Protein AF-A0A3M7M391-F1 (afdb_monomer_lite)

Foldseek 3Di:
DPVVVVVCVVVVVVVVVVVVVCVVPVPDPDPDPDVCLQDPPDPVCVVVSVVVPPPPPDPPDPDPPPPPPVVCPVVCVPDPVSCVVPVDDPDDPPPPPPPCVPPDPVRVVVVVVVVVVVVVVVVVVVVVVVVVVVVVVVVVVVVVVVVVVVVVVVVVVVVVVVVVVVVVVVVVVVVVVVCVVCVVVVVVVVVVVVVVVCVVVVD

InterPro domains:
  IPR000727 Target SNARE coiled-coil homology domain [PS50192] (113-175)
  IPR000727 Target SNARE coiled-coil homology domain [SM00397] (108-175)
  IPR045242 Syntaxin [PTHR19957] (45-194)

Radius of gyration: 38.32 Å; chains: 1; bounding box: 77×54×119 Å

Sequence (203 aa):
MSTSITSQLPRLRAQLNDLTSQFHTSSSLNASTSPTLTNPNDPSLTPDFAAAQQKKKAILSKSVRFSDNPDSTSAAAEDPNRAALFPYRDDPADGEAPDQSHLDNEQIHQFHSQVIRDQDDQLDRLGESIGRQRELSMQIGDELDGQVLLLDDVEEGVDRHQAQFVRARGRLDRFSRKARENWSLTVIVVLIIILVLLIIITK

Secondary structure (DSSP, 8-state):
-HHHHHHHHHHHHHHHHHHHHHHH-TT-------GGGTS-SSGGGHHHHHHHH----------------GGGTTTTTS-HHHHTT----SS--TT-S---TTS-HHHHHHHHHHHHHHHHHHHHHHHHHHHHHHHHHHHHHHHHHHHHHHHHHHHHHHHHHHHHHHHHHHHHHHHHHHHHHHHHHHHHHHHHHHHHHHHHHH-

pLDDT: mea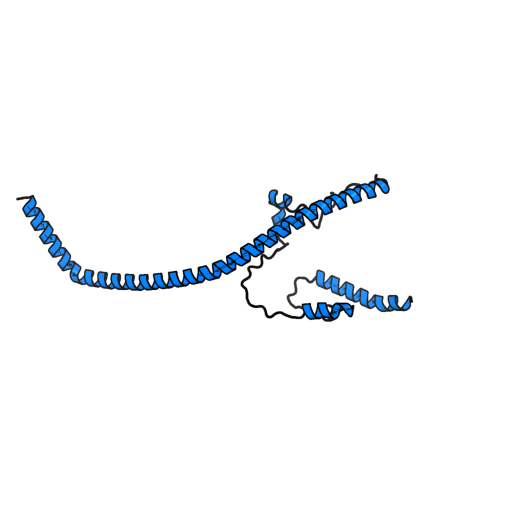n 75.67, std 14.99, range [42.19, 96.62]

Structure (mmCIF, N/CA/C/O backbone):
data_AF-A0A3M7M391-F1
#
_entry.id   AF-A0A3M7M391-F1
#
loop_
_atom_site.group_PDB
_atom_site.id
_atom_site.type_symbol
_atom_site.label_atom_id
_atom_site.label_alt_id
_atom_site.label_comp_id
_atom_site.label_asym_id
_atom_site.label_entity_id
_atom_site.label_seq_id
_atom_site.pdbx_PDB_ins_code
_atom_site.Cartn_x
_atom_site.Cartn_y
_atom_site.Cartn_z
_atom_site.occupancy
_atom_site.B_iso_or_equiv
_atom_site.auth_seq_id
_atom_site.auth_comp_id
_atom_site.auth_asym_id
_atom_site.auth_atom_id
_atom_site.pdbx_PDB_model_num
ATOM 1 N N . MET A 1 1 ? -19.936 -24.181 64.417 1.00 50.00 1 MET A N 1
ATOM 2 C CA . MET A 1 1 ? -19.762 -23.576 63.075 1.00 50.00 1 MET A CA 1
ATOM 3 C C . MET A 1 1 ? -18.896 -22.310 63.073 1.00 50.00 1 MET A C 1
ATOM 5 O O . MET A 1 1 ? -18.271 -22.044 62.059 1.00 50.00 1 MET A O 1
ATOM 9 N N . SER A 1 2 ? -18.771 -21.568 64.178 1.00 51.75 2 SER A N 1
ATOM 10 C CA . SER A 1 2 ? -18.047 -20.281 64.221 1.00 51.75 2 SER A CA 1
ATOM 11 C C . SER A 1 2 ? -16.509 -20.373 64.244 1.00 51.75 2 SER A C 1
ATOM 13 O O . SER A 1 2 ? -15.831 -19.405 63.927 1.00 51.75 2 SER A O 1
ATOM 15 N N . THR A 1 3 ? -15.935 -21.531 64.584 1.00 57.25 3 THR A N 1
ATOM 16 C CA . THR A 1 3 ? -14.474 -21.722 64.686 1.00 57.25 3 THR A CA 1
ATOM 17 C C . THR A 1 3 ? -13.766 -21.758 63.329 1.00 57.25 3 THR A C 1
ATOM 19 O O . THR A 1 3 ? -12.608 -21.359 63.236 1.00 57.25 3 THR A O 1
ATOM 22 N N . SER A 1 4 ? -14.463 -22.172 62.263 1.00 66.88 4 SER A N 1
ATOM 23 C CA . SER A 1 4 ? -13.887 -22.253 60.913 1.00 66.88 4 SER A CA 1
ATOM 24 C C . SER A 1 4 ? -13.587 -20.869 60.334 1.00 66.88 4 SER A C 1
ATOM 26 O O . SER A 1 4 ? -12.514 -20.657 59.779 1.00 66.88 4 SER A O 1
ATOM 28 N N . ILE A 1 5 ? -14.487 -19.899 60.520 1.00 66.44 5 ILE A N 1
ATOM 29 C CA . ILE A 1 5 ? -14.343 -18.542 59.967 1.00 66.44 5 ILE A CA 1
ATOM 30 C C . ILE A 1 5 ? -13.203 -17.795 60.673 1.00 66.44 5 ILE A C 1
ATOM 32 O O . ILE A 1 5 ? -12.340 -17.213 60.017 1.00 66.44 5 ILE A O 1
ATOM 36 N N . THR A 1 6 ? -13.127 -17.896 62.004 1.00 77.06 6 THR A N 1
ATOM 37 C CA . THR A 1 6 ? -12.033 -17.300 62.787 1.00 77.06 6 THR A CA 1
ATOM 38 C C . THR A 1 6 ? -10.671 -17.881 62.403 1.00 77.06 6 THR A C 1
ATOM 40 O O . THR A 1 6 ? -9.692 -17.142 62.339 1.00 77.06 6 THR A O 1
ATOM 43 N N . SER A 1 7 ? -10.599 -19.180 62.085 1.00 77.69 7 SER A N 1
ATOM 44 C CA . SER A 1 7 ? -9.353 -19.820 61.633 1.00 77.69 7 SER A CA 1
ATOM 45 C C . SER A 1 7 ? -8.910 -19.392 60.227 1.00 77.69 7 SER A C 1
ATOM 47 O O . SER A 1 7 ? -7.722 -19.432 59.916 1.00 77.69 7 SER A O 1
ATOM 49 N N . GLN A 1 8 ? -9.847 -18.948 59.383 1.00 74.25 8 GLN A N 1
ATOM 50 C CA . GLN A 1 8 ? -9.582 -18.543 57.999 1.00 74.25 8 GLN A CA 1
ATOM 51 C C . GLN A 1 8 ? -9.254 -17.049 57.864 1.00 74.25 8 GLN A C 1
ATOM 53 O O . GLN A 1 8 ? -8.562 -16.657 56.925 1.00 74.25 8 GLN A O 1
ATOM 58 N N . LEU A 1 9 ? -9.673 -16.220 58.823 1.00 80.56 9 LEU A N 1
ATOM 59 C CA . LEU A 1 9 ? -9.445 -14.770 58.838 1.00 80.56 9 LEU A CA 1
ATOM 60 C C . LEU A 1 9 ? -7.983 -14.338 58.573 1.00 80.56 9 LEU A C 1
ATOM 62 O O . LEU A 1 9 ? -7.771 -13.425 57.771 1.00 80.56 9 LEU A O 1
ATOM 66 N N . PRO A 1 10 ? -6.958 -14.971 59.187 1.00 82.31 10 PRO A N 1
ATOM 67 C CA . PRO A 1 10 ? -5.561 -14.596 58.960 1.00 82.31 10 PRO A CA 1
ATOM 68 C C . PRO A 1 10 ? -5.118 -14.850 57.516 1.00 82.31 10 PRO A C 1
ATOM 70 O O . PRO A 1 10 ? -4.379 -14.051 56.943 1.00 82.31 10 PRO A O 1
ATOM 73 N N . ARG A 1 11 ? -5.610 -15.940 56.912 1.00 79.31 11 ARG A N 1
ATOM 74 C CA . ARG A 1 11 ? -5.325 -16.309 55.521 1.00 79.31 11 ARG A CA 1
ATOM 75 C C . ARG A 1 11 ? -5.954 -15.308 54.554 1.00 79.31 11 ARG A C 1
ATOM 77 O O . ARG A 1 11 ? -5.258 -14.830 53.668 1.00 79.31 11 ARG A O 1
ATOM 84 N N . LEU A 1 12 ? -7.223 -14.946 54.756 1.00 79.56 12 LEU A N 1
ATOM 85 C CA . LEU A 1 12 ? -7.912 -13.941 53.934 1.00 79.56 12 LEU A CA 1
ATOM 86 C C . LEU A 1 12 ? -7.223 -12.573 54.004 1.00 79.56 12 LEU A C 1
ATOM 88 O O . LEU A 1 12 ? -7.023 -11.930 52.979 1.00 79.56 12 LEU A O 1
ATOM 92 N N . ARG A 1 13 ? -6.794 -12.149 55.198 1.00 84.75 13 ARG A N 1
ATOM 93 C CA . ARG A 1 13 ? -6.070 -10.882 55.368 1.00 84.75 13 ARG A CA 1
ATOM 94 C C . ARG A 1 13 ? -4.719 -10.884 54.650 1.00 84.75 13 ARG A C 1
ATOM 96 O O . ARG A 1 13 ? -4.357 -9.883 54.042 1.00 84.75 13 ARG A O 1
ATOM 103 N N . ALA A 1 14 ? -3.991 -12.000 54.703 1.00 80.62 14 ALA A N 1
ATOM 104 C CA . ALA A 1 14 ? -2.740 -12.153 53.964 1.00 80.62 14 ALA A CA 1
ATOM 105 C C . ALA A 1 14 ? -2.973 -12.121 52.444 1.00 80.62 14 ALA A C 1
ATOM 107 O O . ALA A 1 14 ? -2.234 -11.444 51.739 1.00 80.62 14 ALA A O 1
ATOM 108 N N . GLN A 1 15 ? -4.028 -12.786 51.960 1.00 78.00 15 GLN A N 1
ATOM 109 C CA . GLN A 1 15 ? -4.405 -12.780 50.543 1.00 78.00 15 GLN A CA 1
ATOM 110 C C . GLN A 1 15 ? -4.799 -11.385 50.051 1.00 78.00 15 GLN A C 1
ATOM 112 O O . GLN A 1 15 ? -4.370 -10.989 48.974 1.00 78.00 15 GLN A O 1
ATOM 117 N N . LEU A 1 16 ? -5.557 -10.617 50.840 1.00 80.25 16 LEU A N 1
ATOM 118 C CA . LEU A 1 16 ? -5.918 -9.242 50.488 1.00 80.25 16 LEU A CA 1
ATOM 119 C C . LEU A 1 16 ? -4.696 -8.325 50.432 1.00 80.25 16 LEU A C 1
ATOM 121 O O . LEU A 1 16 ? -4.526 -7.612 49.453 1.00 80.25 16 LEU A O 1
ATOM 125 N N . ASN A 1 17 ? -3.814 -8.386 51.433 1.00 82.94 17 ASN A N 1
ATOM 126 C CA . ASN A 1 17 ? -2.594 -7.576 51.441 1.00 82.94 17 ASN A CA 1
ATOM 127 C C . ASN A 1 17 ? -1.678 -7.885 50.245 1.00 82.94 17 ASN A C 1
ATOM 129 O O . ASN A 1 17 ? -1.055 -6.976 49.701 1.00 82.94 17 ASN A O 1
ATOM 133 N N . ASP A 1 18 ? -1.599 -9.155 49.844 1.00 74.06 18 ASP A N 1
ATOM 134 C CA . ASP A 1 18 ? -0.836 -9.592 48.672 1.00 74.06 18 ASP A CA 1
ATOM 135 C C . ASP A 1 18 ? -1.473 -9.109 47.357 1.00 74.06 18 ASP A C 1
ATOM 137 O O . ASP A 1 18 ? -0.777 -8.648 46.458 1.00 74.06 18 ASP A O 1
ATOM 141 N N . LEU A 1 19 ? -2.805 -9.130 47.251 1.00 70.44 19 LEU A N 1
ATOM 142 C CA . LEU A 1 19 ? -3.514 -8.616 46.074 1.00 70.44 19 LEU A CA 1
ATOM 143 C C . LEU A 1 19 ? -3.375 -7.092 45.947 1.00 70.44 19 LEU A C 1
ATOM 145 O O . LEU A 1 19 ? -3.128 -6.566 44.863 1.00 70.44 19 LEU A O 1
ATOM 149 N N . THR A 1 20 ? -3.477 -6.383 47.072 1.00 77.62 20 THR A N 1
ATOM 150 C CA . THR A 1 20 ? -3.269 -4.935 47.148 1.00 77.62 20 THR A CA 1
ATOM 151 C C . THR A 1 20 ? -1.833 -4.564 46.770 1.00 77.62 20 THR A C 1
ATOM 153 O O . THR A 1 20 ? -1.627 -3.626 46.005 1.00 77.62 20 THR A O 1
ATOM 156 N N . SER A 1 21 ? -0.823 -5.311 47.228 1.00 67.50 21 SER A N 1
ATOM 157 C CA . SER A 1 21 ? 0.573 -5.027 46.869 1.00 67.50 21 SER A CA 1
ATOM 158 C C . SER A 1 21 ? 0.861 -5.283 45.386 1.00 67.50 21 SER A C 1
ATOM 160 O O . SER A 1 21 ? 1.608 -4.514 44.782 1.00 67.50 21 SER A O 1
ATOM 162 N N . GLN A 1 22 ? 0.232 -6.294 44.778 1.00 63.88 22 GLN A N 1
ATOM 163 C CA . GLN A 1 22 ? 0.321 -6.563 43.340 1.00 63.88 22 GLN A CA 1
ATOM 164 C C . GLN A 1 22 ? -0.293 -5.437 42.503 1.00 63.88 22 GLN A C 1
ATOM 166 O O . GLN A 1 22 ? 0.293 -5.043 41.497 1.00 63.88 22 GLN A O 1
ATOM 171 N N . PHE A 1 23 ? -1.417 -4.866 42.942 1.00 65.88 23 PHE A N 1
ATOM 172 C CA . PHE A 1 23 ? -2.051 -3.739 42.254 1.00 65.88 23 PHE A CA 1
ATOM 173 C C . PHE A 1 23 ? -1.202 -2.459 42.322 1.00 65.88 23 PHE A C 1
ATOM 175 O O . PHE A 1 23 ? -1.136 -1.700 41.359 1.00 65.88 23 PHE A O 1
ATOM 182 N N . HIS A 1 24 ? -0.492 -2.244 43.434 1.00 65.50 24 HIS A N 1
ATOM 183 C CA . HIS A 1 24 ? 0.371 -1.071 43.617 1.00 65.50 24 HIS A CA 1
ATOM 184 C C . HIS A 1 24 ? 1.832 -1.269 43.160 1.00 65.50 24 HIS A C 1
ATOM 186 O O . HIS A 1 24 ? 2.586 -0.300 43.116 1.00 65.50 24 HIS A O 1
ATOM 192 N N . THR A 1 25 ? 2.246 -2.491 42.793 1.00 60.28 25 THR A N 1
ATOM 193 C CA . THR A 1 25 ? 3.611 -2.826 42.320 1.00 60.28 25 THR A CA 1
ATOM 194 C C . THR A 1 25 ? 3.607 -3.209 40.835 1.00 60.28 25 THR A C 1
ATOM 196 O O . THR A 1 25 ? 4.241 -4.173 40.414 1.00 60.28 25 THR A O 1
ATOM 199 N N . SER A 1 26 ? 2.893 -2.458 40.000 1.00 51.25 26 SER A N 1
ATOM 200 C CA . SER A 1 26 ? 2.741 -2.739 38.564 1.00 51.25 26 SER A CA 1
ATOM 201 C C . SER A 1 26 ? 3.982 -2.447 37.697 1.00 51.25 26 SER A C 1
ATOM 203 O O . SER A 1 26 ? 3.923 -2.632 36.485 1.00 51.25 26 SER A O 1
ATOM 205 N N . SER A 1 27 ? 5.133 -2.082 38.281 1.00 49.16 27 SER A N 1
ATOM 206 C CA . SER A 1 27 ? 6.342 -1.708 37.514 1.00 49.16 27 SER A CA 1
ATOM 207 C C . SER A 1 27 ? 7.588 -2.569 37.760 1.00 49.16 27 SER A C 1
ATOM 209 O O . SER A 1 27 ? 8.683 -2.182 37.355 1.00 49.16 27 SER A O 1
ATOM 211 N N . SER A 1 28 ? 7.475 -3.744 38.389 1.00 42.44 28 SER A N 1
ATOM 212 C CA . SER A 1 28 ? 8.622 -4.656 38.527 1.00 42.44 28 SER A CA 1
ATOM 213 C C . SER A 1 28 ? 8.507 -5.846 37.575 1.00 42.44 28 SER A C 1
ATOM 215 O O . SER A 1 28 ? 7.720 -6.764 37.784 1.00 42.44 28 SER A O 1
ATOM 217 N N . LEU A 1 29 ? 9.350 -5.837 36.541 1.00 44.78 29 LEU A N 1
ATOM 218 C CA . LEU A 1 29 ? 9.563 -6.866 35.511 1.00 44.78 29 LEU A CA 1
ATOM 219 C C . LEU A 1 29 ? 10.074 -8.226 36.038 1.00 44.78 29 LEU A C 1
ATOM 221 O O . LEU A 1 29 ? 10.702 -8.980 35.297 1.00 44.78 29 LEU A O 1
ATOM 225 N N . ASN A 1 30 ? 9.810 -8.579 37.294 1.00 47.56 30 ASN A N 1
ATOM 226 C CA . ASN A 1 30 ? 10.167 -9.880 37.839 1.00 47.56 30 ASN A CA 1
ATOM 227 C C . ASN A 1 30 ? 8.914 -10.545 38.404 1.00 47.56 30 ASN A C 1
ATOM 229 O O . ASN A 1 30 ? 8.461 -10.230 39.503 1.00 47.56 30 ASN A O 1
ATOM 233 N N . ALA A 1 31 ? 8.339 -11.447 37.607 1.00 51.56 31 ALA A N 1
ATOM 234 C CA . ALA A 1 31 ? 7.198 -12.268 37.978 1.00 51.56 31 ALA A CA 1
ATOM 235 C C . ALA A 1 31 ? 7.576 -13.175 39.160 1.00 51.56 31 ALA A C 1
ATOM 237 O O . ALA A 1 31 ? 8.048 -14.299 38.978 1.00 51.56 31 ALA A O 1
ATOM 238 N N . SER A 1 32 ? 7.380 -12.673 40.378 1.00 47.56 32 SER A N 1
ATOM 239 C CA . SER A 1 32 ? 7.379 -13.495 41.580 1.00 47.56 32 SER A CA 1
ATOM 240 C C . SER A 1 32 ? 6.247 -14.510 41.456 1.00 47.56 32 SER A C 1
ATOM 242 O O . SER A 1 32 ? 5.071 -14.169 41.343 1.00 47.56 32 SER A O 1
ATOM 244 N N . THR A 1 33 ? 6.633 -15.780 41.414 1.00 55.88 33 THR A N 1
ATOM 245 C CA . THR A 1 33 ? 5.777 -16.959 41.293 1.00 55.88 33 THR A CA 1
ATOM 246 C C . THR A 1 33 ? 5.020 -17.196 42.598 1.00 55.88 33 THR A C 1
ATOM 248 O O . THR A 1 33 ? 5.335 -18.091 43.379 1.00 55.88 33 THR A O 1
ATOM 251 N N . SER A 1 34 ? 4.016 -16.364 42.864 1.00 56.94 34 SER A N 1
ATOM 252 C CA . SER A 1 34 ? 3.172 -16.514 44.047 1.00 56.94 34 SER A CA 1
ATOM 253 C C . SER A 1 34 ? 2.291 -17.773 43.946 1.00 56.94 34 SER A C 1
ATOM 255 O O . SER A 1 34 ? 1.786 -18.100 42.866 1.00 56.94 34 SER A O 1
ATOM 257 N N . PRO A 1 35 ? 2.051 -18.488 45.063 1.00 60.69 35 PRO A N 1
ATOM 258 C CA . PRO A 1 35 ? 1.287 -19.742 45.085 1.00 60.69 35 PRO A CA 1
ATOM 259 C C . PRO A 1 35 ? -0.177 -19.570 44.646 1.00 60.69 35 PRO A C 1
ATOM 261 O O . PRO A 1 35 ? -0.791 -20.513 44.160 1.00 60.69 35 PRO A O 1
ATOM 264 N N . THR A 1 36 ? -0.727 -18.357 44.754 1.00 59.97 36 THR A N 1
ATOM 265 C CA . THR A 1 36 ? -2.096 -18.014 44.332 1.00 59.97 36 THR A CA 1
ATOM 266 C C . THR A 1 36 ? -2.286 -18.072 42.811 1.00 59.97 36 THR A C 1
ATOM 268 O O . THR A 1 36 ? -3.378 -18.375 42.344 1.00 59.97 36 THR A O 1
ATOM 271 N N . LEU A 1 37 ? -1.227 -17.832 42.027 1.00 61.25 37 LEU A N 1
ATOM 272 C CA . LEU A 1 37 ? -1.257 -17.958 40.562 1.00 61.25 37 LEU A CA 1
ATOM 273 C C . LEU A 1 37 ? -0.969 -19.387 40.078 1.00 61.25 37 LEU A C 1
ATOM 275 O O . LEU A 1 37 ? -1.105 -19.674 38.890 1.00 61.25 37 LEU A O 1
ATOM 279 N N . THR A 1 38 ? -0.539 -20.285 40.971 1.00 63.94 38 THR A N 1
ATOM 280 C CA . THR A 1 38 ? -0.152 -21.657 40.609 1.00 63.94 38 THR A CA 1
ATOM 281 C C . THR A 1 38 ? -1.087 -22.723 41.161 1.00 63.94 38 THR A C 1
ATOM 283 O O . THR A 1 38 ? -1.148 -23.802 40.577 1.00 63.94 38 THR A O 1
ATOM 286 N N . ASN A 1 39 ? -1.842 -22.428 42.224 1.00 75.69 39 ASN A N 1
ATOM 287 C CA . ASN A 1 39 ? -2.765 -23.373 42.836 1.00 75.69 39 ASN A CA 1
ATOM 288 C C . ASN A 1 39 ? -4.120 -22.716 43.158 1.00 75.69 39 ASN A C 1
ATOM 290 O O . ASN A 1 39 ? -4.153 -21.731 43.902 1.00 75.69 39 ASN A O 1
ATOM 294 N N . PRO A 1 40 ? -5.248 -23.272 42.679 1.00 75.75 40 PRO A N 1
ATOM 295 C CA . PRO A 1 40 ? -6.558 -22.707 42.958 1.00 75.75 40 PRO A CA 1
ATOM 296 C C . PRO A 1 40 ? -6.947 -22.892 44.431 1.00 75.75 40 PRO A C 1
ATOM 298 O O . PRO A 1 40 ? -6.579 -23.870 45.086 1.00 75.75 40 PRO A O 1
ATOM 301 N N . ASN A 1 41 ? -7.714 -21.936 44.952 1.00 74.31 41 ASN A N 1
ATOM 302 C CA . ASN A 1 41 ? -8.327 -22.020 46.282 1.00 74.31 41 ASN A CA 1
ATOM 303 C C . ASN A 1 41 ? -9.557 -22.955 46.287 1.00 74.31 41 ASN A C 1
ATOM 305 O O . ASN A 1 41 ? -9.953 -23.429 47.350 1.00 74.31 41 ASN A O 1
ATOM 309 N N . ASP A 1 42 ? -10.136 -23.218 45.111 1.00 81.31 42 ASP A N 1
ATOM 310 C CA . ASP A 1 42 ? -11.264 -24.124 44.895 1.00 81.31 42 ASP A CA 1
ATOM 311 C C . ASP A 1 42 ? -10.827 -25.285 43.980 1.00 81.31 42 ASP A C 1
ATOM 313 O O . ASP A 1 42 ? -10.346 -25.038 42.868 1.00 81.31 42 ASP A O 1
ATOM 317 N N . PRO A 1 43 ? -10.971 -26.553 44.406 1.00 79.38 43 PRO A N 1
ATOM 318 C CA . PRO A 1 43 ? -10.573 -27.700 43.595 1.00 79.38 43 PRO A CA 1
ATOM 319 C C . PRO A 1 43 ? -11.337 -27.816 42.267 1.00 79.38 43 PRO A C 1
ATOM 321 O O . PRO A 1 43 ? -10.809 -28.419 41.334 1.00 79.38 43 PRO A O 1
ATOM 324 N N . SER A 1 44 ? -12.531 -27.228 42.137 1.00 83.31 44 SER A N 1
ATOM 325 C CA . SER A 1 44 ? -13.313 -27.244 40.890 1.00 83.31 44 SER A CA 1
ATOM 326 C C . SER A 1 44 ? -12.685 -26.426 39.756 1.00 83.31 44 SER A C 1
ATOM 328 O O . SER A 1 44 ? -12.947 -26.705 38.590 1.00 83.31 44 SER A O 1
ATOM 330 N N . LEU A 1 45 ? -11.801 -25.477 40.082 1.00 78.44 45 LEU A N 1
ATOM 331 C CA . LEU A 1 45 ? -11.123 -24.599 39.121 1.00 78.44 45 LEU A CA 1
ATOM 332 C C . LEU A 1 45 ? -9.775 -25.158 38.635 1.00 78.44 45 LEU A C 1
ATOM 334 O O . LEU A 1 45 ? -9.102 -24.554 37.804 1.00 78.44 45 LEU A O 1
ATOM 338 N N . THR A 1 46 ? -9.362 -26.329 39.125 1.00 83.31 46 THR A N 1
ATOM 339 C CA . THR A 1 46 ? -8.135 -27.009 38.678 1.00 83.31 46 THR A CA 1
ATOM 340 C C . THR A 1 46 ? -7.996 -27.195 37.156 1.00 83.31 46 THR A C 1
ATOM 342 O O . THR A 1 46 ? -6.887 -26.954 36.668 1.00 83.31 46 THR A O 1
ATOM 345 N N . PRO A 1 47 ? -9.034 -27.570 36.371 1.00 81.88 47 PRO A N 1
ATOM 346 C CA . PRO A 1 47 ? -8.888 -27.699 34.919 1.00 81.88 47 PRO A CA 1
ATOM 347 C C . PRO A 1 47 ? -8.606 -26.357 34.225 1.00 81.88 47 PRO A C 1
ATOM 349 O O . PRO A 1 47 ? -7.779 -26.312 33.314 1.00 81.88 47 PRO A O 1
ATOM 352 N N . ASP A 1 48 ? -9.212 -25.263 34.692 1.00 80.25 48 ASP A N 1
ATOM 353 C CA . ASP A 1 48 ? -9.032 -23.926 34.114 1.00 80.25 48 ASP A CA 1
ATOM 354 C C . ASP A 1 48 ? -7.624 -23.382 34.382 1.00 80.25 48 ASP A C 1
ATOM 356 O O . ASP A 1 48 ? -6.968 -22.852 33.482 1.00 80.25 48 ASP A O 1
ATOM 360 N N . PHE A 1 49 ? -7.101 -23.589 35.596 1.00 81.06 49 PHE A N 1
ATOM 361 C CA . PHE A 1 49 ? -5.722 -23.223 35.936 1.00 81.06 49 PHE A CA 1
ATOM 362 C C . PHE A 1 49 ? -4.697 -24.044 35.140 1.00 81.06 49 PHE A C 1
ATOM 364 O O . PHE A 1 49 ? -3.689 -23.497 34.686 1.00 81.06 49 PHE A O 1
ATOM 371 N N . ALA A 1 50 ? -4.963 -25.334 34.906 1.00 80.12 50 ALA A N 1
ATOM 372 C CA . ALA A 1 50 ? -4.117 -26.169 34.058 1.00 80.12 50 ALA A CA 1
ATOM 373 C C . ALA A 1 50 ? -4.121 -25.687 32.596 1.00 80.12 50 ALA A C 1
ATOM 375 O O . ALA A 1 50 ? -3.067 -25.651 31.960 1.00 80.12 50 ALA A O 1
ATOM 376 N N . ALA A 1 51 ? -5.277 -25.264 32.074 1.00 77.19 51 ALA A N 1
ATOM 377 C CA . ALA A 1 51 ? -5.395 -24.698 30.731 1.00 77.19 51 ALA A CA 1
ATOM 378 C C . ALA A 1 51 ? -4.662 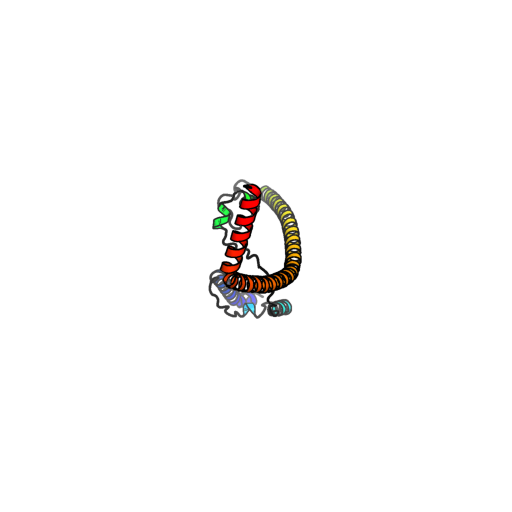-23.350 30.599 1.00 77.19 51 ALA A C 1
ATOM 380 O O . ALA A 1 51 ? -3.986 -23.114 29.598 1.00 77.19 51 ALA A O 1
ATOM 381 N N . ALA A 1 52 ? -4.727 -22.494 31.623 1.00 72.81 52 ALA A N 1
ATOM 382 C CA . ALA A 1 52 ? -4.037 -21.203 31.646 1.00 72.81 52 ALA A CA 1
ATOM 383 C C . ALA A 1 52 ? -2.503 -21.334 31.735 1.00 72.81 52 ALA A C 1
ATOM 385 O O . ALA A 1 52 ? -1.770 -20.518 31.176 1.00 72.81 52 ALA A O 1
ATOM 386 N N . GLN A 1 53 ? -1.996 -22.378 32.401 1.00 71.88 53 GLN A N 1
ATOM 387 C CA . GLN A 1 53 ? -0.558 -22.662 32.498 1.00 71.88 53 GLN A CA 1
ATOM 388 C C . GLN A 1 53 ? 0.036 -23.281 31.224 1.00 71.88 53 GLN A C 1
ATOM 390 O O . GLN A 1 53 ? 1.261 -23.276 31.051 1.00 71.88 53 GLN A O 1
ATOM 395 N N . GLN A 1 54 ? -0.794 -23.788 30.307 1.00 71.69 54 GLN A N 1
ATOM 396 C CA . GLN A 1 54 ? -0.329 -24.286 29.017 1.00 71.69 54 GLN A CA 1
ATOM 397 C C . GLN A 1 54 ? 0.125 -23.118 28.135 1.00 71.69 54 GLN A C 1
ATOM 399 O O . GLN A 1 54 ? -0.626 -22.569 27.330 1.00 71.69 54 GLN A O 1
ATOM 404 N N . LYS A 1 55 ? 1.412 -22.768 28.245 1.00 56.72 55 LYS A N 1
ATOM 405 C CA . LYS A 1 55 ? 2.117 -21.946 27.257 1.00 56.72 55 LYS A CA 1
ATOM 406 C C . LYS A 1 55 ? 2.055 -22.651 25.903 1.00 56.72 55 LYS A C 1
ATOM 408 O O . LYS A 1 55 ? 2.925 -23.457 25.568 1.00 56.72 55 LYS A O 1
ATOM 413 N N . LYS A 1 56 ? 1.037 -22.331 25.100 1.00 56.72 56 LYS A N 1
ATOM 414 C CA . LYS A 1 56 ? 1.057 -22.606 23.663 1.00 56.72 56 LYS A CA 1
ATOM 415 C C . LYS A 1 56 ? 2.327 -21.960 23.121 1.00 56.72 56 LYS A C 1
ATOM 417 O O . LYS A 1 56 ? 2.549 -20.764 23.306 1.00 56.72 56 LYS A O 1
ATOM 422 N N . LYS A 1 57 ? 3.199 -22.785 22.539 1.00 50.25 57 LYS A N 1
ATOM 423 C CA . LYS A 1 57 ? 4.452 -22.368 21.908 1.00 50.25 57 LYS A CA 1
ATOM 424 C C . LYS A 1 57 ? 4.098 -21.229 20.954 1.00 50.25 57 LYS A C 1
ATOM 426 O O . LYS A 1 57 ? 3.355 -21.456 20.004 1.00 50.25 57 LYS A O 1
ATOM 431 N N . ALA A 1 58 ? 4.539 -20.016 21.274 1.00 53.41 58 ALA A N 1
ATOM 432 C CA . ALA A 1 58 ? 4.260 -18.842 20.468 1.00 53.41 58 ALA A CA 1
ATOM 433 C C . ALA A 1 58 ? 4.873 -19.073 19.085 1.00 53.41 58 ALA A C 1
ATOM 435 O O . ALA A 1 58 ? 6.086 -18.974 18.904 1.00 53.41 58 ALA A O 1
ATOM 436 N N . ILE A 1 59 ? 4.035 -19.452 18.125 1.00 54.06 59 ILE A N 1
ATOM 437 C CA . ILE A 1 59 ? 4.351 -19.266 16.719 1.00 54.06 59 ILE A CA 1
ATOM 438 C C . ILE A 1 59 ? 4.442 -17.750 16.579 1.00 54.06 59 ILE A C 1
ATOM 440 O O . ILE A 1 59 ? 3.501 -17.042 16.932 1.00 54.06 59 ILE A O 1
ATOM 444 N N . LEU A 1 60 ? 5.618 -17.260 16.191 1.00 57.88 60 LEU A N 1
ATOM 445 C CA . LEU A 1 60 ? 5.900 -15.852 15.932 1.00 57.88 60 LEU A CA 1
ATOM 446 C C . LEU A 1 60 ? 5.075 -15.391 14.722 1.00 57.88 60 LEU A C 1
ATOM 448 O O . LEU A 1 60 ? 5.614 -15.152 13.649 1.00 57.88 60 LEU A O 1
ATOM 452 N N . SER A 1 61 ? 3.760 -15.275 14.872 1.00 58.38 61 SER A N 1
ATOM 453 C CA . SER A 1 61 ? 2.975 -14.423 13.998 1.00 58.38 61 SER A CA 1
ATOM 454 C C . SER A 1 61 ? 3.366 -12.997 14.355 1.00 58.38 61 SER A C 1
ATOM 456 O O . SER A 1 61 ? 3.211 -12.579 15.509 1.00 58.38 61 SER A O 1
ATOM 458 N N . LYS A 1 62 ? 3.883 -12.247 13.381 1.00 58.69 62 LYS A N 1
ATOM 459 C CA . LYS A 1 62 ? 3.935 -10.784 13.439 1.00 58.69 62 LYS A CA 1
ATOM 460 C C . LYS A 1 62 ? 2.493 -10.261 13.450 1.00 58.69 62 LYS A C 1
ATOM 462 O O . LYS A 1 62 ? 2.030 -9.680 12.482 1.00 58.69 62 LYS A O 1
ATOM 467 N N . SER A 1 63 ? 1.766 -10.489 14.541 1.00 58.00 63 SER A N 1
ATOM 468 C CA . SER A 1 63 ? 0.538 -9.760 14.802 1.00 58.00 63 SER A CA 1
ATOM 469 C C . SER A 1 63 ? 0.972 -8.408 15.336 1.00 58.00 63 SER A C 1
ATOM 471 O O . SER A 1 63 ? 1.573 -8.327 16.416 1.00 58.00 63 SER A O 1
ATOM 473 N N . VAL A 1 64 ? 0.676 -7.349 14.596 1.00 58.16 64 VAL A N 1
ATOM 474 C CA . VAL A 1 64 ? 0.656 -6.013 15.178 1.00 58.16 64 VAL A CA 1
ATOM 475 C C . VAL A 1 64 ? -0.497 -6.022 16.177 1.00 58.16 64 VAL A C 1
ATOM 477 O O . VAL A 1 64 ? -1.663 -5.910 15.814 1.00 58.16 64 VAL A O 1
ATOM 480 N N . ARG A 1 65 ? -0.171 -6.262 17.450 1.00 61.38 65 ARG A N 1
ATOM 481 C CA . ARG A 1 65 ? -1.111 -6.039 18.542 1.00 61.38 65 ARG A CA 1
ATOM 482 C C . ARG A 1 65 ? -1.305 -4.537 18.618 1.00 61.38 65 ARG A C 1
ATOM 484 O O . ARG A 1 65 ? -0.368 -3.826 18.974 1.00 61.38 65 ARG A O 1
ATOM 491 N N . PHE A 1 66 ? -2.504 -4.070 18.295 1.00 55.41 66 PHE A N 1
ATOM 492 C CA . PHE A 1 66 ? -2.945 -2.773 18.774 1.00 55.41 66 PHE A CA 1
ATOM 493 C C . PHE A 1 66 ? -2.949 -2.862 20.298 1.00 55.41 66 PHE A C 1
ATOM 495 O O . PHE A 1 66 ? -3.812 -3.492 20.904 1.00 55.41 66 PHE A O 1
ATOM 502 N N . SER A 1 67 ? -1.888 -2.347 20.913 1.00 51.72 67 SER A N 1
ATOM 503 C CA . SER A 1 67 ? -1.870 -2.070 22.335 1.00 51.72 67 SER A CA 1
ATOM 504 C C . SER A 1 67 ? -2.902 -0.978 22.563 1.00 51.72 67 SER A C 1
ATOM 506 O O . SER A 1 67 ? -2.646 0.184 22.244 1.00 51.72 67 SER A O 1
ATOM 508 N N . ASP A 1 68 ? -4.062 -1.364 23.083 1.00 50.91 68 ASP A N 1
ATOM 509 C CA . ASP A 1 68 ? -4.920 -0.453 23.824 1.00 50.91 68 ASP A CA 1
ATOM 510 C C . ASP A 1 68 ? -4.089 -0.008 25.030 1.00 50.91 68 ASP A C 1
ATOM 512 O O . ASP A 1 68 ? -3.954 -0.722 26.022 1.00 50.91 68 ASP A O 1
ATOM 516 N N . ASN A 1 69 ? -3.366 1.096 24.861 1.00 45.19 69 ASN A N 1
ATOM 517 C CA . ASN A 1 69 ? -2.624 1.725 25.934 1.00 45.19 69 ASN A CA 1
ATOM 518 C C . ASN A 1 69 ? -3.573 2.737 26.590 1.00 45.19 69 ASN A C 1
ATOM 520 O O . ASN A 1 69 ? -3.783 3.810 26.010 1.00 45.19 69 ASN A O 1
ATOM 524 N N . PRO A 1 70 ? -4.160 2.434 27.762 1.00 51.91 70 PRO A N 1
ATOM 525 C CA . PRO A 1 70 ? -5.045 3.366 28.450 1.00 51.91 70 PRO A CA 1
ATOM 526 C C . PRO A 1 70 ? -4.311 4.612 28.976 1.00 51.91 70 PRO A C 1
ATOM 528 O O . PRO A 1 70 ? -4.969 5.573 29.354 1.00 51.91 70 PRO A O 1
ATOM 531 N N . ASP A 1 71 ? -2.975 4.690 28.901 1.00 42.19 71 ASP A N 1
ATOM 532 C CA . ASP A 1 71 ? -2.206 5.888 29.296 1.00 42.19 71 ASP A CA 1
ATOM 533 C C . ASP A 1 71 ? -2.355 7.088 28.335 1.00 42.19 71 ASP A C 1
ATOM 535 O O . ASP A 1 71 ? -1.645 8.085 28.441 1.00 42.19 71 ASP A O 1
ATOM 539 N N . SER A 1 72 ? -3.314 7.038 27.404 1.00 47.59 72 SER A N 1
ATOM 540 C CA . SER A 1 72 ? -3.752 8.215 26.639 1.00 47.59 72 SER A CA 1
ATOM 541 C C . SER A 1 72 ? -4.841 9.024 27.359 1.00 47.59 72 SER A C 1
ATOM 543 O O . SER A 1 72 ? -5.467 9.878 26.734 1.00 47.59 72 SER A O 1
ATOM 545 N N . THR A 1 73 ? -5.095 8.789 28.650 1.00 51.53 73 THR A N 1
ATOM 546 C CA . THR A 1 73 ? -6.056 9.564 29.463 1.00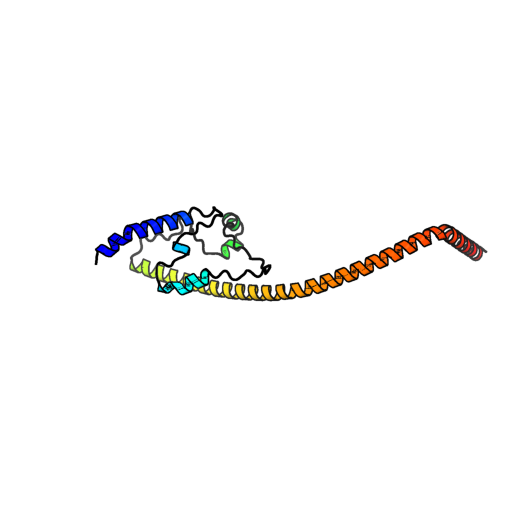 51.53 73 THR A CA 1
ATOM 547 C C . THR A 1 73 ? -5.720 11.055 29.539 1.00 51.53 73 THR A C 1
ATOM 549 O O . THR A 1 73 ? -6.631 11.868 29.669 1.00 51.53 73 THR A O 1
ATOM 552 N N . SER A 1 74 ? -4.454 11.443 29.358 1.00 47.94 74 SER A N 1
ATOM 553 C CA . SER A 1 74 ? -4.044 12.853 29.271 1.00 47.94 74 SER A CA 1
ATOM 554 C C . SER A 1 74 ? -4.155 13.452 27.862 1.00 47.94 74 SER A C 1
ATOM 556 O O . SER A 1 74 ? -4.306 14.662 27.737 1.00 47.94 74 SER A O 1
ATOM 558 N N . ALA A 1 75 ? -4.146 12.630 26.806 1.00 47.03 75 ALA A N 1
ATOM 559 C CA . ALA A 1 75 ? -4.295 13.077 25.414 1.00 47.03 75 ALA A CA 1
ATOM 560 C C . ALA A 1 75 ? -5.748 12.991 24.900 1.00 47.03 75 ALA A C 1
ATOM 562 O O . ALA A 1 75 ? -6.111 13.627 23.916 1.00 47.03 75 ALA A O 1
ATOM 563 N N . ALA A 1 76 ? -6.612 12.218 25.568 1.00 49.69 76 ALA A N 1
ATOM 564 C CA . ALA A 1 76 ? -8.036 12.102 25.247 1.00 49.69 76 ALA A CA 1
ATOM 565 C C . ALA A 1 76 ? -8.872 13.321 25.683 1.00 49.69 76 ALA A C 1
ATOM 567 O O . ALA A 1 76 ? -10.053 13.399 25.353 1.00 49.69 76 ALA A O 1
ATOM 568 N N . ALA A 1 77 ? -8.283 14.262 26.425 1.00 52.25 77 ALA A N 1
ATOM 569 C CA . ALA A 1 77 ? -8.944 15.498 26.834 1.00 52.25 77 ALA A CA 1
ATOM 570 C C . ALA A 1 77 ? -8.946 16.587 25.741 1.00 52.25 77 ALA A C 1
ATOM 572 O O . ALA A 1 77 ? -9.675 17.565 25.877 1.00 52.25 77 ALA A O 1
ATOM 573 N N . GLU A 1 78 ? -8.161 16.434 24.667 1.00 54.62 78 GLU A N 1
ATOM 574 C CA . GLU A 1 78 ? -7.949 17.508 23.682 1.00 54.62 78 GLU A CA 1
ATOM 575 C C . GLU A 1 78 ? -8.818 17.399 22.414 1.00 54.62 78 GLU A C 1
ATOM 577 O O . GLU A 1 78 ? -8.947 18.386 21.691 1.00 54.62 78 GLU A O 1
ATOM 582 N N . ASP A 1 79 ? -9.464 16.254 22.152 1.00 59.34 79 ASP A N 1
ATOM 583 C CA . ASP A 1 79 ? -10.346 16.081 20.986 1.00 59.34 79 ASP A CA 1
ATOM 584 C C . ASP A 1 79 ? -11.827 15.924 21.401 1.00 59.34 79 ASP A C 1
ATOM 586 O O . ASP A 1 79 ? -12.232 14.849 21.869 1.00 59.34 79 ASP A O 1
ATOM 590 N N . PRO A 1 80 ? -12.669 16.960 21.211 1.00 62.12 80 PRO A N 1
ATOM 591 C CA . PRO A 1 80 ? -14.080 16.925 21.596 1.00 62.12 80 PRO A CA 1
ATOM 592 C C . PRO A 1 80 ? -14.889 15.871 20.826 1.00 62.12 80 PRO A C 1
ATOM 594 O O . PRO A 1 80 ? -15.873 15.355 21.355 1.00 62.12 80 PRO A O 1
ATOM 597 N N . ASN A 1 81 ? -14.467 15.492 19.613 1.00 66.25 81 ASN A N 1
ATOM 598 C CA . ASN A 1 81 ? -15.157 14.459 18.837 1.00 66.25 81 ASN A CA 1
ATOM 599 C C . ASN A 1 81 ? -14.876 13.052 19.377 1.00 66.25 81 ASN A C 1
ATOM 601 O O . ASN A 1 81 ? -15.734 12.175 19.292 1.00 66.25 81 ASN A O 1
ATOM 605 N N . ARG A 1 82 ? -13.694 12.827 19.963 1.00 58.66 82 ARG A N 1
ATOM 606 C CA . ARG A 1 82 ? -13.332 11.535 20.560 1.00 58.66 82 ARG A CA 1
ATOM 607 C C . ARG A 1 82 ? -13.987 11.331 21.925 1.00 58.66 82 ARG A C 1
ATOM 609 O O . ARG A 1 82 ? -14.374 10.211 22.242 1.00 58.66 82 ARG A O 1
ATOM 616 N N . ALA A 1 83 ? -14.177 12.399 22.699 1.00 64.38 83 ALA A N 1
ATOM 617 C CA . ALA A 1 83 ? -14.903 12.345 23.970 1.00 64.38 83 ALA A CA 1
ATOM 618 C C . ALA A 1 83 ? -16.379 11.936 23.791 1.00 64.38 83 ALA A C 1
ATOM 620 O O . ALA A 1 83 ? -16.913 11.191 24.605 1.00 64.38 83 ALA A O 1
ATOM 621 N N . ALA A 1 84 ? -17.019 12.349 22.692 1.00 67.81 84 AL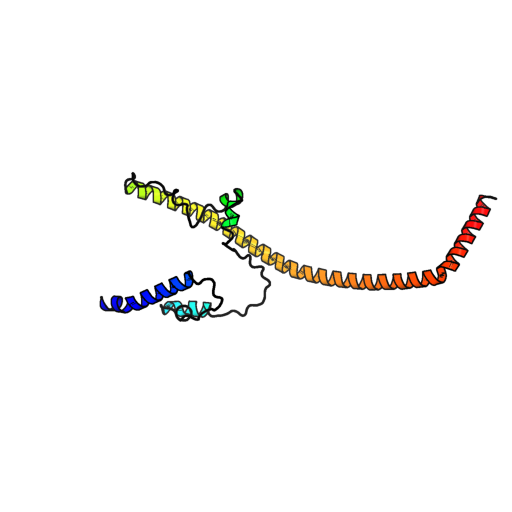A A N 1
ATOM 622 C CA . ALA A 1 84 ? -18.394 11.957 22.372 1.00 67.81 84 ALA A CA 1
ATOM 623 C C . ALA A 1 84 ? -18.550 10.462 22.015 1.00 67.81 84 ALA A C 1
ATOM 625 O O . ALA A 1 84 ? -19.652 9.924 22.099 1.00 67.81 84 ALA A O 1
ATOM 626 N N . LEU A 1 85 ? -17.462 9.790 21.616 1.00 65.19 85 LEU A N 1
ATOM 627 C CA . LEU A 1 85 ? -17.446 8.362 21.273 1.00 65.19 85 LEU A CA 1
ATOM 628 C C . LEU A 1 85 ? -17.273 7.446 22.491 1.00 65.19 85 LEU A C 1
ATOM 630 O O . LEU A 1 85 ? -17.644 6.277 22.416 1.00 65.19 85 LEU A O 1
ATOM 634 N N . PHE A 1 86 ? -16.752 7.969 23.605 1.00 62.53 86 PHE A N 1
ATOM 635 C CA . PHE A 1 86 ? -16.577 7.232 24.858 1.00 62.53 86 PHE A CA 1
ATOM 636 C C . PHE A 1 86 ? -17.254 7.987 26.011 1.00 62.53 86 PHE A C 1
ATOM 638 O O . PHE A 1 86 ? -16.567 8.625 26.811 1.00 62.53 86 PHE A O 1
ATOM 645 N N . PRO A 1 87 ? -18.599 7.936 26.108 1.00 63.09 87 PRO A N 1
ATOM 646 C CA . PRO A 1 87 ? -19.341 8.614 27.175 1.00 63.09 87 PRO A CA 1
ATOM 647 C C . PRO A 1 87 ? -19.007 8.089 28.576 1.00 63.09 87 PRO A C 1
ATOM 649 O O . PRO A 1 87 ? -19.245 8.778 29.563 1.00 63.09 87 PRO A O 1
ATOM 652 N N . TYR A 1 88 ? -18.463 6.874 28.668 1.00 61.06 88 TYR A N 1
ATOM 653 C CA . TYR A 1 88 ? -18.122 6.236 29.931 1.00 61.06 88 TYR A CA 1
ATOM 654 C C . TYR A 1 88 ? -16.688 6.585 30.356 1.00 61.06 88 TYR A C 1
ATOM 656 O O . TYR A 1 88 ? -15.734 6.362 29.607 1.00 61.06 88 TYR A O 1
ATOM 664 N N . ARG A 1 89 ? -16.534 7.106 31.576 1.00 63.44 89 ARG A N 1
ATOM 665 C CA . ARG A 1 89 ? -15.253 7.292 32.270 1.00 63.44 89 ARG A CA 1
ATOM 666 C C . ARG A 1 89 ? -15.321 6.585 33.620 1.00 63.44 89 ARG A C 1
ATOM 668 O O . ARG A 1 89 ? -16.320 6.712 34.318 1.00 63.44 89 ARG A O 1
ATOM 675 N N . ASP A 1 90 ? -14.249 5.884 33.986 1.00 53.81 90 ASP A N 1
ATOM 676 C CA . ASP A 1 90 ? -14.154 5.162 35.266 1.00 53.81 90 ASP A CA 1
ATOM 677 C C . ASP A 1 90 ? -14.058 6.098 36.486 1.00 53.81 90 ASP A C 1
ATOM 679 O O . ASP A 1 90 ? -14.323 5.670 37.606 1.00 53.81 90 ASP A O 1
ATOM 683 N N . ASP A 1 91 ? -13.708 7.369 36.267 1.00 58.47 91 ASP A N 1
ATOM 684 C CA . ASP A 1 91 ? -13.622 8.411 37.295 1.00 58.47 91 ASP A CA 1
ATOM 685 C C . ASP A 1 91 ? -14.522 9.599 36.897 1.00 58.47 91 ASP A C 1
ATOM 687 O O . ASP A 1 91 ? -14.074 10.513 36.188 1.00 58.47 91 ASP A O 1
ATOM 691 N N . PRO A 1 92 ? -15.832 9.554 37.213 1.00 60.66 92 PRO A N 1
ATOM 692 C CA . PRO A 1 92 ? -16.710 10.699 37.019 1.00 60.66 92 PRO A CA 1
ATOM 693 C C . PRO A 1 92 ? -16.264 11.819 37.962 1.00 60.66 92 PRO A C 1
ATOM 695 O O . PRO A 1 92 ? -16.042 11.586 39.146 1.00 60.66 92 PRO A O 1
ATOM 698 N N . ALA A 1 93 ? -16.139 13.046 37.451 1.00 61.88 93 ALA A N 1
ATOM 699 C CA . ALA A 1 93 ? -15.778 14.187 38.285 1.00 61.88 93 ALA A CA 1
ATOM 700 C C . ALA A 1 93 ? -16.754 14.294 39.473 1.00 61.88 93 ALA A C 1
ATOM 702 O O . ALA A 1 93 ? -17.968 14.227 39.274 1.00 61.88 93 ALA A O 1
ATOM 703 N N . ASP A 1 94 ? -16.223 14.501 40.683 1.00 56.75 94 ASP A N 1
ATOM 704 C CA . ASP A 1 94 ? -16.915 14.479 41.991 1.00 56.75 94 ASP A CA 1
ATOM 705 C C . ASP A 1 94 ? -18.171 15.389 42.133 1.00 56.75 94 ASP A C 1
ATOM 707 O O . ASP A 1 94 ? -18.753 15.486 43.212 1.00 56.75 94 ASP A O 1
ATOM 711 N N . GLY A 1 95 ? -18.612 16.082 41.078 1.00 57.00 95 GLY A N 1
ATOM 712 C CA . GLY A 1 95 ? -19.755 17.001 41.063 1.00 57.00 95 GLY A CA 1
ATOM 713 C C . GLY A 1 95 ? -20.933 16.618 40.157 1.00 57.00 95 GLY A C 1
ATOM 714 O O . GLY A 1 95 ? -21.893 17.382 40.104 1.00 57.00 95 GLY A O 1
ATOM 715 N N . GLU A 1 96 ? -20.892 15.491 39.438 1.00 58.59 96 GLU A N 1
ATOM 716 C CA . GLU A 1 96 ? -21.964 15.090 38.499 1.00 58.59 96 GLU A CA 1
ATOM 717 C C . GLU A 1 96 ? -23.013 14.136 39.092 1.00 58.59 96 GLU A C 1
ATOM 719 O O . GLU A 1 96 ? -24.018 13.834 38.445 1.00 58.59 96 GLU A O 1
ATOM 724 N N . ALA A 1 97 ? -22.830 13.686 40.336 1.00 61.59 97 ALA A N 1
ATOM 725 C CA . ALA A 1 97 ? -23.838 12.884 41.019 1.00 61.59 97 ALA A CA 1
ATOM 726 C C . ALA A 1 97 ? -25.103 13.734 41.279 1.00 61.59 97 ALA A C 1
ATOM 728 O O . ALA A 1 97 ? -25.004 14.791 41.909 1.00 61.59 97 ALA A O 1
ATOM 729 N N . PRO A 1 98 ? -26.298 13.298 40.832 1.00 64.75 98 PRO A N 1
ATOM 730 C CA . PRO A 1 98 ? -27.544 14.003 41.115 1.00 64.75 98 PRO A CA 1
ATOM 731 C C . PRO A 1 98 ? -27.733 14.172 42.626 1.00 64.75 98 PRO A C 1
ATOM 733 O O . PRO A 1 98 ? -27.532 13.219 43.377 1.00 64.75 98 PRO A O 1
ATOM 736 N N . ASP A 1 99 ? -28.140 15.357 43.084 1.00 68.50 99 ASP A N 1
ATOM 737 C CA . ASP A 1 99 ? -28.454 15.589 44.498 1.00 68.50 99 ASP A CA 1
ATOM 738 C C . ASP A 1 99 ? -29.720 14.807 44.896 1.00 68.50 99 ASP A C 1
ATOM 740 O O . ASP A 1 99 ? -30.853 15.214 44.623 1.00 68.50 99 ASP A O 1
ATOM 744 N N . GLN A 1 100 ? -29.516 13.645 45.523 1.00 64.38 100 GLN A N 1
ATOM 745 C CA . GLN A 1 100 ? -30.587 12.743 45.958 1.00 64.38 100 GLN A CA 1
ATOM 746 C C . GLN A 1 100 ? -31.134 13.090 47.350 1.00 64.38 100 GLN A C 1
ATOM 748 O O . GLN A 1 100 ? -32.030 12.405 47.836 1.00 64.38 100 GLN A O 1
ATOM 753 N N . SER A 1 101 ? -30.631 14.147 48.002 1.00 70.19 101 SER A N 1
ATOM 754 C CA . SER A 1 101 ? -30.978 14.472 49.394 1.00 70.19 101 SER A CA 1
ATOM 755 C C . SER A 1 101 ? -32.449 14.857 49.610 1.00 70.19 101 SER A C 1
ATOM 757 O O . SER A 1 101 ? -32.933 14.784 50.739 1.00 70.19 101 SER A O 1
ATOM 759 N N . HIS A 1 102 ? -33.170 15.233 48.545 1.00 70.12 102 HIS A N 1
ATOM 760 C CA . HIS A 1 102 ? -34.578 15.649 48.603 1.00 70.12 102 HIS A CA 1
ATOM 761 C C . HIS A 1 102 ? -35.586 14.581 48.131 1.00 70.12 102 HIS A C 1
ATOM 763 O O . HIS A 1 102 ? -36.792 14.819 48.207 1.00 70.12 102 HIS A O 1
ATOM 769 N N . LEU A 1 103 ? -35.117 13.437 47.621 1.00 72.44 103 LEU A N 1
ATOM 770 C CA . LEU A 1 103 ? -35.965 12.425 46.986 1.00 72.44 103 LEU A CA 1
ATOM 771 C C . LEU A 1 103 ? -36.425 11.362 47.989 1.00 72.44 103 LEU A C 1
ATOM 773 O O . LEU A 1 103 ? -35.651 10.903 48.827 1.00 72.44 103 LEU A O 1
ATOM 777 N N . ASP A 1 104 ? -37.682 10.935 47.873 1.00 80.00 104 ASP A N 1
ATOM 778 C CA . ASP A 1 104 ? -38.209 9.821 48.660 1.00 80.00 104 ASP A CA 1
ATOM 779 C C . ASP A 1 104 ? -37.634 8.483 48.154 1.00 80.00 104 ASP A C 1
ATOM 781 O O . ASP A 1 104 ? -37.314 8.342 46.969 1.00 80.00 104 ASP A O 1
ATOM 785 N N . ASN A 1 105 ? -37.514 7.469 49.018 1.00 80.81 105 ASN A N 1
ATOM 786 C CA . ASN A 1 105 ? -36.852 6.196 48.672 1.00 80.81 105 ASN A CA 1
ATOM 787 C C . ASN A 1 105 ? -37.459 5.524 47.426 1.00 80.81 105 ASN A C 1
ATOM 789 O O . ASN A 1 105 ? -36.752 4.904 46.629 1.00 80.81 105 ASN A O 1
ATOM 793 N N . GLU A 1 106 ? -38.772 5.661 47.241 1.00 81.81 106 GLU A N 1
ATOM 794 C CA . GLU A 1 106 ? -39.484 5.126 46.081 1.00 81.81 106 GLU A CA 1
ATOM 795 C C . GLU A 1 106 ? -39.126 5.879 44.786 1.00 81.81 106 GLU A C 1
ATOM 797 O O . GLU A 1 106 ? -38.972 5.264 43.730 1.00 81.81 106 GLU A O 1
ATOM 802 N N . GLN A 1 107 ? -38.895 7.192 44.875 1.00 80.56 107 GLN A N 1
ATOM 803 C CA . GLN A 1 107 ? -38.458 8.029 43.754 1.00 80.56 107 GLN A CA 1
ATOM 804 C C . GLN A 1 107 ? -37.002 7.735 43.371 1.00 80.56 107 GLN A C 1
ATOM 806 O O . GLN A 1 107 ? -36.694 7.639 42.183 1.00 80.56 107 GLN A O 1
ATOM 811 N N . ILE A 1 108 ? -36.125 7.511 44.357 1.00 80.94 108 ILE A N 1
ATOM 812 C CA . ILE A 1 108 ? -34.733 7.089 44.126 1.00 80.94 108 ILE A CA 1
ATOM 813 C C . ILE A 1 108 ? -34.702 5.733 43.415 1.00 80.94 108 ILE A C 1
ATOM 815 O O . ILE A 1 108 ? -33.976 5.553 42.437 1.00 80.94 108 ILE A O 1
ATOM 819 N N . HIS A 1 109 ? -35.530 4.783 43.859 1.00 85.19 109 HIS A N 1
ATOM 820 C CA . HIS A 1 109 ? -35.619 3.471 43.224 1.00 85.19 109 HIS A CA 1
ATOM 821 C C . HIS A 1 109 ? -36.114 3.566 41.772 1.00 85.19 109 HIS A C 1
ATOM 823 O O . HIS A 1 109 ? -35.542 2.936 40.881 1.00 85.19 109 HIS A O 1
ATOM 829 N N . GLN A 1 110 ? -37.149 4.371 41.508 1.00 86.56 110 GLN A N 1
ATOM 830 C CA . GLN A 1 110 ? -37.637 4.595 40.144 1.00 86.56 110 GLN A CA 1
ATOM 831 C C . GLN A 1 110 ? -36.562 5.226 39.255 1.00 86.56 110 GLN A C 1
ATOM 833 O O . GLN A 1 110 ? -36.321 4.717 38.157 1.00 86.56 110 GLN A O 1
ATOM 838 N N . PHE A 1 111 ? -35.870 6.254 39.751 1.00 85.31 111 PHE A N 1
ATOM 839 C CA . PHE A 1 111 ? -34.776 6.919 39.048 1.00 85.31 111 PHE A CA 1
ATOM 840 C C . PHE A 1 111 ? -33.639 5.948 38.706 1.00 85.31 111 PHE A C 1
ATOM 842 O O . PHE A 1 111 ? -33.281 5.812 37.537 1.00 85.31 111 PHE A O 1
ATOM 849 N N . HIS A 1 112 ? -33.131 5.189 39.681 1.00 83.31 112 HIS A N 1
ATOM 850 C CA . HIS A 1 112 ? -32.093 4.186 39.428 1.00 83.31 112 HIS A CA 1
ATOM 851 C C . HIS A 1 112 ? -32.558 3.096 38.457 1.00 83.31 112 HIS A C 1
ATOM 853 O O . HIS A 1 112 ? -31.786 2.685 37.597 1.00 83.31 112 HIS A O 1
ATOM 859 N N . SER A 1 113 ? -33.824 2.667 38.519 1.00 87.75 113 SER A N 1
ATOM 860 C CA . SER A 1 113 ? -34.355 1.692 37.555 1.00 87.75 113 SER A CA 1
ATOM 861 C C . SER A 1 113 ? -34.373 2.225 36.119 1.00 87.75 113 SER A C 1
ATOM 863 O O . SER A 1 113 ? -34.296 1.451 35.169 1.00 87.75 113 SER A O 1
ATOM 865 N N . GLN A 1 114 ? -34.518 3.538 35.946 1.00 87.38 114 GLN A N 1
ATOM 866 C CA . GLN A 1 114 ? -34.511 4.181 34.638 1.00 87.38 114 GLN A CA 1
ATOM 867 C C . GLN A 1 114 ? -33.080 4.373 34.134 1.00 87.38 114 GLN A C 1
ATOM 869 O O . GLN A 1 114 ? -32.802 4.069 32.981 1.00 87.38 114 GLN A O 1
ATOM 874 N N . VAL A 1 115 ? -32.173 4.782 35.021 1.00 86.44 115 VAL A N 1
ATOM 875 C CA . VAL A 1 115 ? -30.740 4.918 34.734 1.00 86.44 115 VAL A CA 1
ATOM 876 C C . VAL A 1 115 ? -30.105 3.577 34.355 1.00 86.44 115 VAL A C 1
ATOM 878 O O . VAL A 1 115 ? -29.343 3.526 33.399 1.00 86.44 115 VAL A O 1
ATOM 881 N N . ILE A 1 116 ? -30.435 2.484 35.054 1.00 85.62 116 ILE A N 1
ATOM 882 C CA . ILE A 1 116 ? -29.926 1.142 34.717 1.00 85.62 116 ILE A CA 1
ATOM 883 C C . ILE A 1 116 ? -30.419 0.704 33.334 1.00 85.62 116 ILE A C 1
ATOM 885 O O . ILE A 1 116 ? -29.627 0.217 32.539 1.00 85.62 116 ILE A O 1
ATOM 889 N N . ARG A 1 117 ? -31.700 0.930 33.013 1.00 91.00 117 ARG A N 1
ATOM 890 C CA . ARG A 1 117 ? -32.230 0.609 31.676 1.00 91.00 117 ARG A CA 1
ATOM 891 C C . ARG A 1 117 ? -31.537 1.403 30.571 1.00 91.00 117 ARG A C 1
ATOM 893 O O . ARG A 1 117 ? -31.220 0.836 29.536 1.00 91.00 117 ARG A O 1
ATOM 900 N N . ASP A 1 118 ? -31.291 2.692 30.796 1.00 85.44 118 ASP A N 1
ATOM 901 C CA . ASP A 1 118 ? -30.598 3.533 29.815 1.00 85.44 118 ASP A CA 1
ATOM 902 C C . ASP A 1 118 ? -29.140 3.085 29.611 1.00 85.44 118 ASP A C 1
ATOM 904 O O . ASP A 1 118 ? -28.635 3.090 28.492 1.00 85.44 118 ASP A O 1
ATOM 9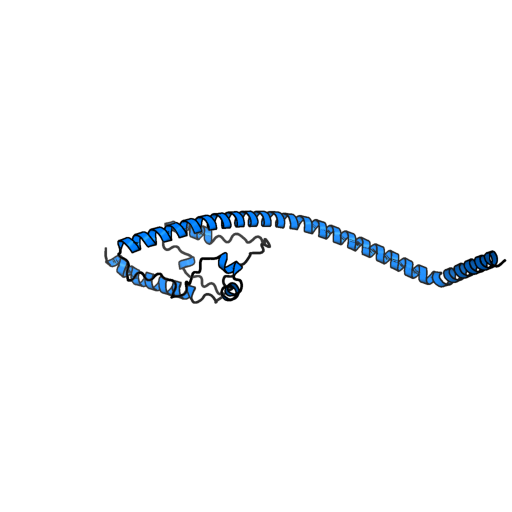08 N N . GLN A 1 119 ? -28.474 2.625 30.675 1.00 83.00 119 GLN A N 1
ATOM 909 C CA . GLN A 1 119 ? -27.140 2.031 30.576 1.00 83.00 119 GLN A CA 1
ATOM 910 C C . GLN A 1 119 ? -27.144 0.701 29.819 1.00 83.00 119 GLN A C 1
ATOM 912 O O . GLN A 1 119 ? -26.279 0.501 28.970 1.00 83.00 119 GLN A O 1
ATOM 917 N N . ASP A 1 120 ? -28.112 -0.181 30.072 1.00 87.00 120 ASP A N 1
ATOM 918 C CA . ASP A 1 120 ? -28.241 -1.445 29.337 1.00 87.00 120 ASP A CA 1
ATOM 919 C C . ASP A 1 120 ? -28.434 -1.185 27.830 1.00 87.00 120 ASP A C 1
ATOM 921 O O . ASP A 1 120 ? -27.722 -1.760 27.005 1.00 87.00 120 ASP A O 1
ATOM 925 N N . ASP A 1 121 ? -29.293 -0.227 27.460 1.00 88.12 121 ASP A N 1
ATOM 926 C CA . ASP A 1 121 ? -29.505 0.179 26.062 1.00 88.12 121 ASP A CA 1
ATOM 927 C C . ASP A 1 121 ? -28.224 0.748 25.411 1.00 88.12 121 ASP A C 1
ATOM 929 O O . ASP A 1 121 ? -27.981 0.573 24.208 1.00 88.12 121 ASP A O 1
ATOM 933 N N . GLN A 1 122 ? -27.383 1.448 26.181 1.00 82.50 122 GLN A N 1
ATOM 934 C CA . GLN A 1 122 ? -26.079 1.934 25.716 1.00 82.50 122 GLN A CA 1
ATOM 935 C C . GLN A 1 122 ? -25.067 0.791 25.550 1.00 82.50 122 GLN A C 1
ATOM 937 O O . GLN A 1 122 ? -24.324 0.772 24.562 1.00 82.50 122 GLN A O 1
ATOM 942 N N . LEU A 1 123 ? -25.050 -0.176 26.470 1.00 86.44 123 LEU A N 1
ATOM 943 C CA . LEU A 1 123 ? -24.187 -1.354 26.398 1.00 86.44 123 LEU A CA 1
ATOM 944 C C . LEU A 1 123 ? -24.551 -2.256 25.219 1.00 86.44 123 LEU A C 1
ATOM 946 O O . LEU A 1 123 ? -23.645 -2.761 24.561 1.00 86.44 123 LEU A O 1
ATOM 950 N N . ASP A 1 124 ? -25.832 -2.393 24.881 1.00 86.50 124 ASP A N 1
ATOM 951 C CA . ASP A 1 124 ? -26.270 -3.137 23.697 1.00 86.50 124 ASP A CA 1
ATOM 952 C C . ASP A 1 124 ? -25.744 -2.500 22.401 1.00 86.50 124 ASP A C 1
ATOM 954 O O . ASP A 1 124 ? -25.211 -3.185 21.521 1.00 86.50 124 ASP A O 1
ATOM 958 N N . ARG A 1 125 ? -25.801 -1.165 22.300 1.00 81.75 125 ARG A N 1
ATOM 959 C CA . ARG A 1 125 ? -25.234 -0.415 21.161 1.00 81.75 125 ARG A CA 1
ATOM 960 C C . ARG A 1 125 ? -23.715 -0.545 21.085 1.00 81.75 125 ARG A C 1
ATOM 962 O O . ARG A 1 125 ? -23.157 -0.650 19.989 1.00 81.75 125 ARG A O 1
ATOM 969 N N . LEU A 1 126 ? -23.044 -0.536 22.236 1.00 81.19 126 LEU A N 1
ATOM 970 C CA . LEU A 1 126 ? -21.603 -0.758 22.324 1.00 81.19 126 LEU A CA 1
ATOM 971 C C . LEU A 1 126 ? -21.241 -2.204 21.958 1.00 81.19 126 LEU A C 1
ATOM 973 O O . LEU A 1 126 ? -20.269 -2.437 21.247 1.00 81.19 126 LEU A O 1
ATOM 977 N N . GLY A 1 127 ? -22.046 -3.181 22.367 1.00 81.69 127 GLY A N 1
ATOM 978 C CA . GLY A 1 127 ? -21.887 -4.583 21.995 1.00 81.69 127 GLY A CA 1
ATOM 979 C C . GLY A 1 127 ? -21.999 -4.783 20.485 1.00 81.69 127 GLY A C 1
ATOM 980 O O . GLY A 1 127 ? -21.173 -5.476 19.886 1.00 81.69 127 GLY A O 1
ATOM 981 N N . GLU A 1 128 ? -22.956 -4.112 19.842 1.00 84.88 128 GLU A N 1
ATOM 982 C CA . GLU A 1 128 ? -23.105 -4.134 18.386 1.00 84.88 128 GLU A CA 1
ATOM 983 C C . GLU A 1 128 ? -21.898 -3.494 17.674 1.00 84.88 128 GLU A C 1
ATOM 985 O O . GLU A 1 128 ? -21.405 -4.020 16.672 1.00 84.88 128 GLU A O 1
ATOM 990 N N . SER A 1 129 ? -21.375 -2.377 18.195 1.00 80.31 129 SER A N 1
ATOM 991 C CA . SER A 1 129 ? -20.206 -1.706 17.613 1.00 80.31 129 SER A CA 1
ATOM 992 C C . SER A 1 129 ? -18.917 -2.513 17.791 1.00 80.31 129 SER A C 1
ATOM 994 O O . SER A 1 129 ? -18.162 -2.651 16.827 1.00 80.31 129 SER A O 1
ATOM 996 N N . ILE A 1 130 ? -18.711 -3.133 18.957 1.00 77.50 130 ILE A N 1
ATOM 997 C CA . ILE A 1 130 ? -17.603 -4.060 19.224 1.00 77.50 130 ILE A CA 1
ATOM 998 C C . ILE A 1 130 ? -17.708 -5.297 18.327 1.00 77.50 130 ILE A C 1
ATOM 1000 O O . ILE A 1 130 ? -16.697 -5.750 17.788 1.00 77.50 130 ILE A O 1
ATOM 1004 N N . GLY A 1 131 ? -18.917 -5.825 18.109 1.00 83.69 131 GLY A N 1
ATOM 1005 C CA . GLY A 1 131 ? -19.159 -6.930 17.181 1.00 83.69 131 GLY A CA 1
ATOM 1006 C C . GLY A 1 131 ? -18.712 -6.594 15.756 1.00 83.69 131 GLY A C 1
ATOM 1007 O O . GLY A 1 131 ? -17.953 -7.352 15.150 1.00 83.69 131 GLY A O 1
ATOM 1008 N N . ARG A 1 132 ? -19.093 -5.413 15.251 1.00 84.50 132 ARG A N 1
ATOM 1009 C CA . ARG A 1 132 ? -18.639 -4.916 13.939 1.00 84.50 132 ARG A CA 1
ATOM 1010 C C . ARG A 1 132 ? -17.132 -4.660 13.896 1.00 84.50 132 ARG A C 1
ATOM 1012 O O . ARG A 1 132 ? -16.490 -4.988 12.904 1.00 84.50 132 ARG A O 1
ATOM 1019 N N . GLN A 1 133 ? -16.551 -4.102 14.957 1.00 83.81 133 GLN A N 1
ATOM 1020 C CA . GLN A 1 133 ? -15.107 -3.871 15.041 1.00 83.81 133 GLN A CA 1
ATOM 1021 C C . GLN A 1 133 ? -14.323 -5.188 15.019 1.00 83.81 133 GLN A C 1
ATOM 1023 O O . GLN A 1 133 ? -13.290 -5.276 14.357 1.00 83.81 133 GLN A O 1
ATOM 1028 N N . ARG A 1 134 ? -14.818 -6.225 15.702 1.00 82.94 134 ARG A N 1
ATOM 1029 C CA . ARG A 1 134 ? -14.235 -7.569 15.663 1.00 82.94 134 ARG A CA 1
ATOM 1030 C C . ARG A 1 134 ? -14.280 -8.153 14.254 1.00 82.94 134 ARG A C 1
ATOM 1032 O O . ARG A 1 134 ? -13.274 -8.698 13.816 1.00 82.94 134 ARG A O 1
ATOM 1039 N N . GLU A 1 135 ? -15.405 -8.019 13.557 1.00 86.38 135 GLU A N 1
ATOM 1040 C CA . GLU A 1 135 ? -15.545 -8.465 12.165 1.00 86.38 135 GLU A CA 1
ATOM 1041 C C . GLU A 1 135 ? -14.540 -7.763 11.245 1.00 86.38 135 GLU A C 1
ATOM 1043 O O . GLU A 1 135 ? -13.777 -8.423 10.543 1.00 86.38 135 GLU A O 1
ATOM 1048 N N . LEU A 1 136 ? -14.445 -6.431 11.334 1.00 85.19 136 LEU A N 1
ATOM 1049 C CA . LEU A 1 136 ? -13.442 -5.659 10.596 1.00 85.19 136 LEU A CA 1
ATOM 1050 C C . LEU A 1 136 ? -12.018 -6.098 10.948 1.00 85.19 136 LEU A C 1
ATOM 1052 O O . LEU A 1 136 ? -11.183 -6.227 10.062 1.00 85.19 136 LEU A O 1
ATOM 1056 N N . SER A 1 137 ? -11.726 -6.370 12.222 1.00 82.56 137 SER A N 1
ATOM 1057 C CA . SER A 1 137 ? -10.406 -6.851 12.636 1.00 82.56 137 SER A CA 1
ATOM 1058 C C . SER A 1 137 ? -10.071 -8.226 12.058 1.00 82.56 137 SER A C 1
ATOM 1060 O O . SER A 1 137 ? -8.902 -8.468 11.764 1.00 82.56 137 SER A O 1
ATOM 1062 N N . MET A 1 138 ? -11.050 -9.125 11.919 1.00 87.12 138 MET A N 1
ATOM 1063 C CA . MET A 1 138 ? -10.843 -10.430 11.283 1.00 87.12 138 MET A CA 1
ATOM 1064 C C . MET A 1 138 ? -10.592 -10.257 9.785 1.00 87.12 138 MET A C 1
ATOM 1066 O O . MET A 1 138 ? -9.606 -10.777 9.280 1.00 87.12 138 MET A O 1
ATOM 1070 N N . GLN A 1 139 ? -11.389 -9.423 9.113 1.00 86.25 139 GLN A N 1
ATOM 1071 C CA . GLN A 1 139 ? -11.205 -9.113 7.696 1.00 86.25 139 GLN A CA 1
ATOM 1072 C C . GLN A 1 139 ? -9.846 -8.455 7.405 1.00 86.25 139 GLN A C 1
ATOM 1074 O O . GLN A 1 139 ? -9.190 -8.792 6.424 1.00 86.25 139 GLN A O 1
ATOM 1079 N N . ILE A 1 140 ? -9.401 -7.530 8.262 1.00 79.50 140 ILE A N 1
ATOM 1080 C CA . ILE A 1 140 ? -8.064 -6.928 8.174 1.00 79.50 140 ILE A CA 1
ATOM 1081 C C . ILE A 1 140 ? -6.988 -7.998 8.381 1.00 79.50 140 ILE A C 1
ATOM 1083 O O . ILE A 1 140 ? -5.975 -7.967 7.692 1.00 79.50 140 ILE A O 1
ATOM 1087 N N . GLY A 1 141 ? -7.198 -8.940 9.305 1.00 86.38 141 GLY A N 1
ATOM 1088 C CA . GLY A 1 141 ? -6.301 -10.077 9.510 1.00 86.38 141 GLY A CA 1
ATOM 1089 C C . GLY A 1 141 ? -6.143 -10.925 8.247 1.00 86.38 141 GLY A C 1
ATOM 1090 O O . GLY A 1 141 ? -5.019 -11.143 7.804 1.00 86.38 141 GLY A O 1
ATOM 1091 N N . ASP A 1 142 ? -7.258 -11.316 7.631 1.00 86.94 142 ASP A N 1
ATOM 1092 C CA . ASP A 1 142 ? -7.263 -12.134 6.414 1.00 86.94 142 ASP A CA 1
ATOM 1093 C C . ASP A 1 142 ? -6.620 -11.401 5.220 1.00 86.94 142 ASP A C 1
ATOM 1095 O O . ASP A 1 142 ? -5.854 -11.987 4.455 1.00 86.94 142 ASP A O 1
ATOM 1099 N N . GLU A 1 143 ? -6.882 -10.101 5.069 1.00 85.50 143 GLU A N 1
ATOM 1100 C CA . GLU A 1 143 ? -6.278 -9.271 4.021 1.00 85.50 143 GLU A CA 1
ATOM 1101 C C . GLU A 1 143 ? -4.773 -9.059 4.254 1.00 85.50 143 GLU A C 1
ATOM 1103 O O . GLU A 1 143 ? -3.993 -9.085 3.304 1.00 85.50 143 GLU A O 1
ATOM 1108 N N . LEU A 1 144 ? -4.332 -8.900 5.506 1.00 82.81 144 LEU A N 1
ATOM 1109 C CA . LEU A 1 144 ? -2.908 -8.831 5.843 1.00 82.81 144 LEU A CA 1
ATOM 1110 C C . LEU A 1 144 ? -2.193 -10.153 5.537 1.00 82.81 144 LEU A C 1
ATOM 1112 O O . LEU A 1 144 ? -1.089 -10.123 4.995 1.00 82.81 144 LEU A O 1
ATOM 1116 N N . ASP A 1 145 ? -2.818 -11.298 5.819 1.00 81.31 145 ASP A N 1
ATOM 1117 C CA . ASP A 1 145 ? -2.288 -12.611 5.432 1.00 81.31 145 ASP A CA 1
ATOM 1118 C C . ASP A 1 145 ? -2.209 -12.749 3.897 1.00 81.31 145 ASP A C 1
ATOM 1120 O O . ASP A 1 145 ? -1.221 -13.265 3.368 1.00 81.31 145 ASP A O 1
ATOM 1124 N N . GLY A 1 146 ? -3.185 -12.204 3.161 1.00 79.31 146 GLY A N 1
ATOM 1125 C CA . GLY A 1 146 ? -3.135 -12.088 1.699 1.00 79.31 146 GLY A CA 1
ATOM 1126 C C . GLY A 1 146 ? -2.005 -11.178 1.196 1.00 79.31 146 GLY A C 1
ATOM 1127 O O . GLY A 1 146 ? -1.310 -11.509 0.232 1.00 79.31 146 GLY A O 1
ATOM 1128 N N . GLN A 1 147 ? -1.754 -10.059 1.876 1.00 78.25 147 GLN A N 1
ATOM 1129 C CA . GLN A 1 147 ? -0.676 -9.126 1.536 1.00 78.25 147 GLN A CA 1
ATOM 1130 C C . GLN A 1 147 ? 0.719 -9.711 1.766 1.00 78.25 147 GLN A C 1
ATOM 1132 O O . GLN A 1 147 ? 1.651 -9.309 1.074 1.00 78.25 147 GLN A O 1
ATOM 1137 N N . VAL A 1 148 ? 0.886 -10.680 2.673 1.00 79.19 148 VAL A N 1
ATOM 1138 C CA . VAL A 1 148 ? 2.160 -11.406 2.828 1.00 79.19 148 VAL A CA 1
ATOM 1139 C C . VAL A 1 148 ? 2.507 -12.182 1.557 1.00 79.19 148 VAL A C 1
ATOM 1141 O O . VAL A 1 148 ? 3.657 -12.149 1.127 1.00 79.19 148 VAL A O 1
ATOM 1144 N N . LEU A 1 149 ? 1.520 -12.825 0.926 1.00 80.00 149 LEU A N 1
ATOM 1145 C CA . LEU A 1 149 ? 1.707 -13.513 -0.356 1.00 80.00 149 LEU A CA 1
ATOM 1146 C C . LEU A 1 149 ? 2.048 -12.532 -1.482 1.00 80.00 149 LEU A C 1
ATOM 1148 O O . LEU A 1 149 ? 2.954 -12.780 -2.269 1.00 80.00 149 LEU A O 1
ATOM 1152 N N . LEU A 1 150 ? 1.361 -11.389 -1.529 1.00 84.31 150 LEU A N 1
ATOM 1153 C CA . LEU A 1 150 ? 1.625 -10.369 -2.544 1.00 84.31 150 LEU A CA 1
ATOM 1154 C C . LEU A 1 150 ? 3.005 -9.714 -2.364 1.00 84.31 150 LEU A C 1
ATOM 1156 O O . LEU A 1 150 ? 3.628 -9.307 -3.343 1.00 84.31 150 LEU A O 1
ATOM 1160 N N . LEU A 1 151 ? 3.505 -9.621 -1.129 1.00 88.94 151 LEU A N 1
ATOM 1161 C CA . LEU A 1 151 ? 4.834 -9.082 -0.848 1.00 88.94 151 LEU A CA 1
ATOM 1162 C C . LEU A 1 151 ? 5.955 -9.996 -1.371 1.00 88.94 151 LEU A C 1
ATOM 1164 O O . LEU A 1 151 ? 6.957 -9.473 -1.852 1.00 88.94 151 LEU A O 1
ATOM 1168 N N . ASP A 1 152 ? 5.766 -11.317 -1.334 1.00 87.06 152 ASP A N 1
ATOM 1169 C CA . ASP A 1 152 ? 6.704 -12.302 -1.900 1.00 87.06 152 ASP A CA 1
ATOM 1170 C C . ASP A 1 152 ? 6.797 -12.161 -3.434 1.00 87.06 152 ASP A C 1
ATOM 1172 O O . ASP A 1 152 ? 7.886 -12.054 -3.999 1.00 87.06 152 ASP A O 1
ATOM 1176 N N . ASP A 1 153 ? 5.653 -12.001 -4.110 1.00 86.94 153 ASP A N 1
ATOM 1177 C CA . ASP A 1 153 ? 5.602 -11.718 -5.554 1.00 86.94 153 ASP A CA 1
ATOM 1178 C C . ASP A 1 153 ? 6.294 -10.388 -5.911 1.00 86.94 153 ASP A C 1
ATOM 1180 O O . ASP A 1 153 ? 6.971 -10.264 -6.941 1.00 86.94 153 ASP A O 1
ATOM 1184 N N . VAL A 1 154 ? 6.132 -9.366 -5.062 1.00 89.56 154 VAL A N 1
ATOM 1185 C CA . VAL A 1 154 ? 6.820 -8.078 -5.223 1.00 89.56 154 VAL A CA 1
ATOM 1186 C C . VAL A 1 154 ? 8.327 -8.236 -5.014 1.00 89.56 154 VAL A C 1
ATOM 1188 O O . VAL A 1 154 ? 9.091 -7.652 -5.785 1.00 89.56 154 VAL A O 1
ATOM 1191 N N . GLU A 1 155 ? 8.770 -9.026 -4.034 1.00 90.25 155 GLU A N 1
ATOM 1192 C CA . GLU A 1 155 ? 10.187 -9.329 -3.797 1.00 90.25 155 GLU A CA 1
ATOM 1193 C C . GLU A 1 155 ? 10.812 -10.032 -5.013 1.00 90.25 155 GLU A C 1
ATOM 1195 O O . GLU A 1 155 ? 11.823 -9.555 -5.543 1.00 90.25 155 GLU A O 1
ATOM 1200 N N . GLU A 1 156 ? 10.154 -11.058 -5.567 1.00 92.69 156 GLU A N 1
ATOM 1201 C CA . GLU A 1 156 ? 10.615 -11.721 -6.795 1.00 92.69 156 GLU A CA 1
ATOM 1202 C C . GLU A 1 156 ? 10.667 -10.743 -7.988 1.00 92.69 156 GLU A C 1
ATOM 1204 O O . GLU A 1 156 ? 11.616 -10.734 -8.789 1.00 92.69 156 GLU A O 1
ATOM 1209 N N . GLY A 1 157 ? 9.656 -9.878 -8.112 1.00 92.25 157 GLY A N 1
ATOM 1210 C CA . GLY A 1 157 ? 9.611 -8.826 -9.123 1.00 92.25 157 GLY A CA 1
ATOM 1211 C C . GLY A 1 157 ? 10.794 -7.860 -9.013 1.00 92.25 157 GLY A C 1
ATOM 1212 O O . GLY A 1 157 ? 11.459 -7.568 -10.017 1.00 92.25 157 GLY A O 1
ATOM 1213 N N . VAL A 1 158 ? 11.094 -7.392 -7.799 1.00 95.00 158 VAL A N 1
ATOM 1214 C CA . VAL A 1 158 ? 12.221 -6.495 -7.506 1.00 95.00 158 VAL A CA 1
ATOM 1215 C C . VAL A 1 158 ? 13.551 -7.161 -7.849 1.00 95.00 158 VAL A C 1
ATOM 1217 O O . VAL A 1 158 ? 14.358 -6.552 -8.558 1.00 95.00 158 VAL A O 1
ATOM 1220 N N . ASP A 1 159 ? 13.760 -8.418 -7.460 1.00 94.38 159 ASP A N 1
ATOM 1221 C CA . ASP A 1 159 ? 14.977 -9.172 -7.780 1.00 94.38 159 ASP A CA 1
ATOM 1222 C C . ASP A 1 159 ? 15.185 -9.320 -9.291 1.00 94.38 159 ASP A C 1
ATOM 1224 O O . ASP A 1 159 ? 16.287 -9.111 -9.825 1.00 94.38 159 ASP A O 1
ATOM 1228 N N . ARG A 1 160 ? 14.107 -9.599 -10.030 1.00 93.50 160 ARG A N 1
ATOM 1229 C CA . ARG A 1 160 ? 14.146 -9.669 -11.493 1.00 93.50 160 ARG A CA 1
ATOM 1230 C C . ARG A 1 160 ? 14.514 -8.321 -12.106 1.00 93.50 160 ARG A C 1
ATOM 1232 O O . ARG A 1 160 ? 15.358 -8.271 -13.009 1.00 93.50 160 ARG A O 1
ATOM 1239 N N . HIS A 1 161 ? 13.914 -7.230 -11.636 1.00 95.00 161 HIS A N 1
ATOM 1240 C CA . HIS A 1 161 ? 14.243 -5.883 -12.100 1.00 95.00 161 HIS A CA 1
ATOM 1241 C C . HIS A 1 161 ? 15.691 -5.512 -11.774 1.00 95.00 161 HIS A C 1
ATOM 1243 O O . HIS A 1 161 ? 16.399 -5.029 -12.660 1.00 95.00 161 HIS A O 1
ATOM 1249 N N . GLN A 1 162 ? 16.179 -5.827 -10.575 1.00 94.44 162 GLN A N 1
ATOM 1250 C CA . GLN A 1 162 ? 17.568 -5.613 -10.180 1.00 94.44 162 GLN A CA 1
ATOM 1251 C C . GLN A 1 162 ? 18.532 -6.359 -11.112 1.00 94.44 162 GLN A C 1
ATOM 1253 O O . GLN A 1 162 ? 19.492 -5.778 -11.630 1.00 94.44 162 GLN A O 1
ATOM 1258 N N . ALA A 1 163 ? 18.243 -7.624 -11.426 1.00 94.75 163 ALA A N 1
ATOM 1259 C CA . ALA A 1 163 ? 19.042 -8.412 -12.356 1.00 94.75 163 ALA A CA 1
ATOM 1260 C C . ALA A 1 163 ? 19.014 -7.846 -13.791 1.00 94.75 163 ALA A C 1
ATOM 1262 O O . ALA A 1 163 ? 20.006 -7.946 -14.525 1.00 94.75 163 ALA A O 1
ATOM 1263 N N . GLN A 1 164 ? 17.900 -7.249 -14.225 1.00 95.12 164 GLN A N 1
ATOM 1264 C CA . GLN A 1 164 ? 17.823 -6.541 -15.506 1.00 95.12 164 GLN A CA 1
ATOM 1265 C C . GLN A 1 164 ? 18.622 -5.233 -15.486 1.00 95.12 164 GLN A C 1
ATOM 1267 O O . GLN A 1 164 ? 19.380 -4.979 -16.425 1.00 95.12 164 GLN A O 1
ATOM 1272 N N . PHE A 1 165 ? 18.546 -4.452 -14.406 1.00 96.38 165 PHE A N 1
ATOM 1273 C CA . PHE A 1 165 ? 19.325 -3.224 -14.237 1.00 96.38 165 PHE A CA 1
ATOM 1274 C C . PHE A 1 165 ? 20.830 -3.489 -14.240 1.00 96.38 165 PHE A C 1
ATOM 1276 O O . PHE A 1 165 ? 21.568 -2.783 -14.927 1.00 96.38 165 PHE A O 1
ATOM 1283 N N . VAL A 1 166 ? 21.299 -4.537 -13.556 1.00 96.00 166 VAL A N 1
ATOM 1284 C CA . VAL A 1 166 ? 22.720 -4.929 -13.565 1.00 96.00 166 VAL A CA 1
ATOM 1285 C C . VAL A 1 166 ? 23.191 -5.244 -14.989 1.00 96.00 166 VAL A C 1
ATOM 1287 O O . VAL A 1 166 ? 24.239 -4.757 -15.424 1.00 96.00 166 VAL A O 1
ATOM 1290 N N . ARG A 1 167 ? 22.398 -6.001 -15.760 1.00 95.12 167 ARG A N 1
ATOM 1291 C CA . ARG A 1 167 ? 22.714 -6.306 -17.167 1.00 95.12 167 ARG A CA 1
ATOM 1292 C C . ARG A 1 167 ? 22.695 -5.053 -18.041 1.00 95.12 167 ARG A C 1
ATOM 1294 O O . ARG A 1 167 ? 23.615 -4.858 -18.835 1.00 95.12 167 ARG A O 1
ATOM 1301 N N . ALA A 1 168 ? 21.682 -4.200 -17.895 1.00 95.50 168 ALA A N 1
ATOM 1302 C CA . ALA A 1 168 ? 21.561 -2.943 -18.631 1.00 95.50 168 ALA A CA 1
ATOM 1303 C C . ALA A 1 168 ? 22.750 -2.013 -18.353 1.00 95.50 168 ALA A C 1
ATOM 1305 O O . ALA A 1 168 ? 23.384 -1.532 -19.293 1.00 95.50 168 ALA A O 1
ATOM 1306 N N . ARG A 1 169 ? 23.131 -1.853 -17.082 1.00 95.31 169 ARG A N 1
ATOM 1307 C CA . ARG A 1 169 ? 24.317 -1.097 -16.668 1.00 95.31 169 ARG A CA 1
ATOM 1308 C C . ARG A 1 169 ? 25.592 -1.669 -17.283 1.00 95.31 169 ARG A C 1
ATOM 1310 O O . ARG A 1 169 ? 26.399 -0.912 -17.808 1.00 95.31 169 ARG A O 1
ATOM 1317 N N . GLY A 1 170 ? 25.753 -2.993 -17.292 1.00 95.06 170 GLY A N 1
ATOM 1318 C CA . GLY A 1 170 ? 26.899 -3.646 -17.929 1.00 95.06 170 GLY A CA 1
ATOM 1319 C C . GLY A 1 170 ? 26.969 -3.415 -19.444 1.00 95.06 170 GLY A C 1
ATOM 1320 O O . GLY A 1 170 ? 28.053 -3.222 -19.994 1.00 95.06 170 GLY A O 1
ATOM 1321 N N . ARG A 1 171 ? 25.824 -3.392 -20.140 1.00 94.56 171 ARG A N 1
ATOM 1322 C CA . ARG A 1 171 ? 25.768 -3.044 -21.572 1.00 94.56 171 ARG A CA 1
ATOM 1323 C C . ARG A 1 171 ? 26.112 -1.576 -21.802 1.00 94.56 171 ARG A C 1
ATOM 1325 O O . ARG A 1 171 ? 26.871 -1.288 -22.724 1.00 94.56 171 ARG A O 1
ATOM 1332 N N . LEU A 1 172 ? 25.604 -0.682 -20.955 1.00 94.19 172 LEU A N 1
ATOM 1333 C CA . LEU A 1 172 ? 25.901 0.746 -21.016 1.00 94.19 172 LEU A CA 1
ATOM 1334 C C . LEU A 1 172 ? 27.390 1.024 -20.777 1.00 94.19 172 LEU A C 1
ATOM 1336 O O . LEU A 1 172 ? 27.974 1.801 -21.519 1.00 94.19 172 LEU A O 1
ATOM 1340 N N . ASP A 1 173 ? 28.020 0.349 -19.816 1.00 94.12 173 ASP A N 1
ATOM 1341 C CA . ASP A 1 173 ? 29.455 0.487 -19.537 1.00 94.12 173 ASP A CA 1
ATOM 1342 C C . ASP A 1 173 ? 30.330 -0.026 -20.694 1.00 94.12 173 ASP A C 1
ATOM 1344 O O . ASP A 1 173 ? 31.307 0.601 -21.108 1.00 94.12 173 ASP A O 1
ATOM 1348 N N . ARG A 1 174 ? 29.941 -1.146 -21.316 1.00 91.12 174 ARG A N 1
ATOM 1349 C CA . ARG A 1 174 ? 30.609 -1.617 -22.539 1.00 91.12 174 ARG A CA 1
ATOM 1350 C C . ARG A 1 174 ? 30.431 -0.634 -23.693 1.00 91.12 174 ARG A C 1
ATOM 1352 O O . ARG A 1 174 ? 31.378 -0.414 -24.447 1.00 91.12 174 ARG A O 1
ATOM 1359 N N . PHE A 1 175 ? 29.238 -0.057 -23.838 1.00 89.44 175 PHE A N 1
ATOM 1360 C CA . PHE A 1 175 ? 28.959 0.931 -24.874 1.00 89.44 175 PHE A CA 1
ATOM 1361 C C . PHE A 1 175 ? 29.736 2.225 -24.639 1.00 89.44 175 PHE A C 1
ATOM 1363 O O . PHE A 1 175 ? 30.364 2.703 -25.571 1.00 89.44 175 PHE A O 1
ATOM 1370 N N . SER A 1 176 ? 29.774 2.750 -23.412 1.00 88.44 176 SER A N 1
ATOM 1371 C CA . SER A 1 176 ? 30.529 3.961 -23.071 1.00 88.44 176 SER A CA 1
ATOM 1372 C C . SER A 1 176 ? 32.025 3.771 -23.327 1.00 88.44 176 SER A C 1
ATOM 1374 O O . SER A 1 176 ? 32.667 4.638 -23.921 1.00 88.44 176 SER A O 1
ATOM 1376 N N . ARG A 1 177 ? 32.576 2.600 -22.979 1.00 88.19 177 ARG A N 1
ATOM 1377 C CA . ARG A 1 177 ? 33.979 2.271 -23.244 1.00 88.19 177 ARG A CA 1
ATOM 1378 C C . ARG A 1 177 ? 34.274 2.177 -24.741 1.00 88.19 177 ARG A C 1
ATOM 1380 O O . ARG A 1 177 ? 35.245 2.770 -25.203 1.00 88.19 177 ARG A O 1
ATOM 1387 N N . LYS A 1 178 ? 33.417 1.491 -25.505 1.00 83.81 178 LYS A N 1
ATOM 1388 C CA . LYS A 1 178 ? 33.560 1.361 -26.966 1.00 83.81 178 LYS A CA 1
ATOM 1389 C C . LYS A 1 178 ? 33.340 2.692 -27.690 1.00 83.81 178 LYS A C 1
ATOM 1391 O O . LYS A 1 178 ? 34.023 2.974 -28.674 1.00 83.81 178 LYS A O 1
ATOM 1396 N N . ALA A 1 179 ? 32.415 3.511 -27.197 1.00 83.44 179 ALA A N 1
ATOM 1397 C CA . ALA A 1 179 ? 32.179 4.860 -27.682 1.00 83.44 179 ALA A CA 1
ATOM 1398 C C . ALA A 1 179 ? 33.429 5.708 -27.467 1.00 83.44 179 ALA A C 1
ATOM 1400 O O . ALA A 1 179 ? 33.891 6.299 -28.426 1.00 83.44 179 ALA A O 1
ATOM 1401 N N . ARG A 1 180 ? 34.045 5.694 -26.276 1.00 82.06 180 ARG A N 1
ATOM 1402 C CA . ARG A 1 180 ? 35.274 6.454 -25.987 1.00 82.06 180 ARG A CA 1
ATOM 1403 C C . ARG A 1 180 ? 36.437 6.108 -26.925 1.00 82.06 180 ARG A C 1
ATOM 1405 O O . ARG A 1 180 ? 37.155 7.012 -27.335 1.00 82.06 180 ARG A O 1
ATOM 1412 N N . GLU A 1 181 ? 36.607 4.837 -27.282 1.00 83.50 181 GLU A N 1
ATOM 1413 C CA . GLU A 1 181 ? 37.658 4.395 -28.213 1.00 83.50 181 GLU A CA 1
ATOM 1414 C C . GLU A 1 181 ? 37.412 4.883 -29.651 1.00 83.50 181 GLU A C 1
ATOM 1416 O O . GLU A 1 181 ? 38.331 5.344 -30.321 1.00 83.50 181 GLU A O 1
ATOM 1421 N N . ASN A 1 182 ? 36.157 4.858 -30.108 1.00 84.25 182 ASN A N 1
ATOM 1422 C CA . ASN A 1 182 ? 35.791 5.215 -31.483 1.00 84.25 182 ASN A CA 1
ATOM 1423 C C . ASN A 1 182 ? 35.253 6.653 -31.624 1.00 84.25 182 ASN A C 1
ATOM 1425 O O . ASN A 1 182 ? 34.863 7.059 -32.720 1.00 84.25 182 ASN A O 1
ATOM 1429 N N . TRP A 1 183 ? 35.219 7.431 -30.535 1.00 80.81 183 TRP A N 1
ATOM 1430 C CA . TRP A 1 183 ? 34.585 8.752 -30.486 1.00 80.81 183 TRP A CA 1
ATOM 1431 C C . TRP A 1 183 ? 35.275 9.727 -31.432 1.00 80.81 183 TRP A C 1
ATOM 1433 O O . TRP A 1 183 ? 34.619 10.361 -32.250 1.00 80.81 183 TRP A O 1
ATOM 1443 N N . SER A 1 184 ? 36.608 9.795 -31.362 1.00 84.12 184 SER A N 1
ATOM 1444 C CA . SER A 1 184 ? 37.432 10.662 -32.214 1.00 84.12 184 SER A CA 1
ATOM 1445 C C . SER A 1 184 ? 37.186 10.387 -33.704 1.00 84.12 184 SER A C 1
ATOM 1447 O O . SER A 1 184 ? 36.881 11.306 -34.463 1.00 84.12 184 SER A O 1
ATOM 1449 N N . LEU A 1 185 ? 37.207 9.114 -34.108 1.00 86.50 185 LEU A N 1
ATOM 1450 C CA . LEU A 1 185 ? 36.991 8.716 -35.499 1.00 86.50 185 LEU A CA 1
ATOM 1451 C C . LEU A 1 185 ? 35.557 9.011 -35.960 1.00 86.50 185 LEU A C 1
ATOM 1453 O O . LEU A 1 185 ? 35.357 9.539 -37.053 1.00 86.50 185 LEU A O 1
ATOM 1457 N N . THR A 1 186 ? 34.561 8.731 -35.114 1.00 87.50 186 THR A N 1
ATOM 1458 C CA . THR A 1 186 ? 33.148 9.008 -35.422 1.00 87.50 186 THR A CA 1
ATOM 1459 C C . THR A 1 186 ? 32.904 10.508 -35.595 1.00 87.50 186 THR A C 1
ATOM 1461 O O . THR A 1 186 ? 32.245 10.909 -36.552 1.00 87.50 186 THR A O 1
ATOM 1464 N N . VAL A 1 187 ? 33.478 11.349 -34.725 1.00 90.44 187 VAL A N 1
ATOM 1465 C CA . VAL A 1 187 ? 33.387 12.814 -34.832 1.00 90.44 187 VAL A CA 1
ATOM 1466 C C . VAL A 1 187 ? 33.978 13.307 -36.151 1.00 90.44 187 VAL A C 1
ATOM 1468 O O . VAL A 1 187 ? 33.340 14.115 -36.822 1.00 90.44 187 VAL A O 1
ATOM 1471 N N . ILE A 1 188 ? 35.145 12.795 -36.561 1.00 92.88 188 ILE A N 1
ATOM 1472 C CA . ILE A 1 188 ? 35.773 13.164 -37.840 1.00 92.88 188 ILE A CA 1
ATOM 1473 C C . ILE A 1 188 ? 34.863 12.799 -39.026 1.00 92.88 188 ILE A C 1
ATOM 1475 O O . ILE A 1 188 ? 34.629 13.641 -39.890 1.00 92.88 188 ILE A O 1
ATOM 1479 N N . VAL A 1 189 ? 34.303 11.584 -39.063 1.00 94.62 189 VAL A N 1
ATOM 1480 C CA . VAL A 1 189 ? 33.402 11.149 -40.151 1.00 94.62 189 VAL A CA 1
ATOM 1481 C C . VAL A 1 189 ? 32.133 12.004 -40.209 1.00 94.62 189 VAL A C 1
ATOM 1483 O O . VAL A 1 189 ? 31.724 12.416 -41.293 1.00 94.62 189 VAL A O 1
ATOM 1486 N N . VAL A 1 190 ? 31.529 12.321 -39.060 1.00 95.25 190 VAL A N 1
ATOM 1487 C CA . VAL A 1 190 ? 30.353 13.205 -38.993 1.00 95.25 190 VAL A CA 1
ATOM 1488 C C . VAL A 1 190 ? 30.685 14.603 -39.523 1.00 95.25 190 VAL A C 1
ATOM 1490 O O . VAL A 1 190 ? 29.916 15.151 -40.310 1.00 95.25 190 VAL A O 1
ATOM 1493 N N . LEU A 1 191 ? 31.848 15.156 -39.167 1.00 95.94 191 LEU A N 1
ATOM 1494 C CA . LEU A 1 191 ? 32.331 16.443 -39.681 1.00 95.94 191 LEU A CA 1
ATOM 1495 C C . LEU A 1 191 ? 32.477 16.437 -41.209 1.00 95.94 191 LEU A C 1
ATOM 1497 O O . LEU A 1 191 ? 32.068 17.394 -41.864 1.00 95.94 191 LEU A O 1
ATOM 1501 N N . ILE A 1 192 ? 32.998 15.347 -41.782 1.00 96.31 192 ILE A N 1
ATOM 1502 C CA . ILE A 1 192 ? 33.112 15.175 -43.238 1.00 96.31 192 ILE A CA 1
ATOM 1503 C C . ILE A 1 192 ? 31.725 15.134 -43.892 1.00 96.31 192 ILE A C 1
ATOM 1505 O O . ILE A 1 192 ? 31.512 15.801 -44.902 1.00 96.31 192 ILE A O 1
ATOM 1509 N N . ILE A 1 193 ? 30.767 14.397 -43.323 1.00 96.62 193 ILE A N 1
ATOM 1510 C CA . ILE A 1 193 ? 29.394 14.333 -43.853 1.00 96.62 193 ILE A CA 1
ATOM 1511 C C . ILE A 1 193 ? 28.739 15.718 -43.833 1.00 96.62 193 ILE A C 1
ATOM 1513 O O . ILE A 1 193 ? 28.133 16.121 -44.825 1.00 96.62 193 ILE A O 1
ATOM 1517 N N . ILE A 1 194 ? 28.893 16.465 -42.735 1.00 96.12 194 ILE A N 1
ATOM 1518 C CA . ILE A 1 194 ? 28.385 17.839 -42.621 1.00 96.12 194 ILE A CA 1
ATOM 1519 C C . ILE A 1 194 ? 29.031 18.737 -43.681 1.00 96.12 194 ILE A C 1
ATOM 1521 O O . ILE A 1 194 ? 28.324 19.488 -44.348 1.00 96.12 194 ILE A O 1
ATOM 1525 N N . LEU A 1 195 ? 30.348 18.637 -43.885 1.00 95.19 195 LEU A N 1
ATOM 1526 C CA . LEU A 1 195 ? 31.060 19.396 -44.915 1.00 95.19 195 LEU A CA 1
ATOM 1527 C C . LEU A 1 195 ? 30.514 19.093 -46.320 1.00 95.19 195 LEU A C 1
ATOM 1529 O O . LEU A 1 195 ? 30.248 20.015 -47.086 1.00 95.19 195 LEU A O 1
ATOM 1533 N N . VAL A 1 196 ? 30.316 17.815 -46.652 1.00 96.25 196 VAL A N 1
ATOM 1534 C CA . VAL A 1 196 ? 29.760 17.392 -47.948 1.00 96.25 196 VAL A CA 1
ATOM 1535 C C . VAL A 1 196 ? 28.336 17.913 -48.130 1.00 96.25 196 VAL A C 1
ATOM 1537 O O . VAL A 1 196 ? 28.015 18.437 -49.194 1.00 96.25 196 VAL A O 1
ATOM 1540 N N . LEU A 1 197 ? 27.496 17.827 -47.095 1.00 95.38 197 LEU A N 1
ATOM 1541 C CA . LEU A 1 197 ? 26.145 18.389 -47.126 1.00 95.38 197 LEU A CA 1
ATOM 1542 C C . LEU A 1 197 ? 26.166 19.900 -47.352 1.00 95.38 197 LEU A C 1
ATOM 1544 O O . LEU A 1 197 ? 25.416 20.393 -48.189 1.00 95.38 197 LEU A O 1
ATOM 1548 N N . LEU A 1 198 ? 27.041 20.629 -46.658 1.00 94.94 198 LEU A N 1
ATOM 1549 C CA . LEU A 1 198 ? 27.193 22.067 -46.860 1.00 94.94 198 LEU A CA 1
ATOM 1550 C C . LEU A 1 198 ? 27.627 22.385 -48.287 1.00 94.94 198 LEU A C 1
ATOM 1552 O O . LEU A 1 198 ? 27.064 23.297 -48.876 1.00 94.94 198 LEU A O 1
ATOM 1556 N N . ILE A 1 199 ? 28.555 21.628 -48.874 1.00 94.81 199 ILE A N 1
ATOM 1557 C CA . ILE A 1 199 ? 28.941 21.800 -50.282 1.00 94.81 199 ILE A CA 1
ATOM 1558 C C . ILE A 1 199 ? 27.740 21.583 -51.206 1.00 94.81 199 ILE A C 1
ATOM 1560 O O . ILE A 1 199 ? 27.533 22.389 -52.100 1.00 94.81 199 ILE A O 1
ATOM 1564 N N . ILE A 1 200 ? 26.937 20.538 -50.994 1.00 95.38 200 ILE A N 1
ATOM 1565 C CA . ILE A 1 200 ? 25.754 20.264 -51.829 1.00 95.38 200 ILE A CA 1
ATOM 1566 C C . ILE A 1 200 ? 24.701 21.369 -51.693 1.00 95.38 200 ILE A C 1
ATOM 1568 O O . ILE A 1 200 ? 24.042 21.702 -52.665 1.00 95.38 200 ILE A O 1
ATOM 1572 N N . ILE A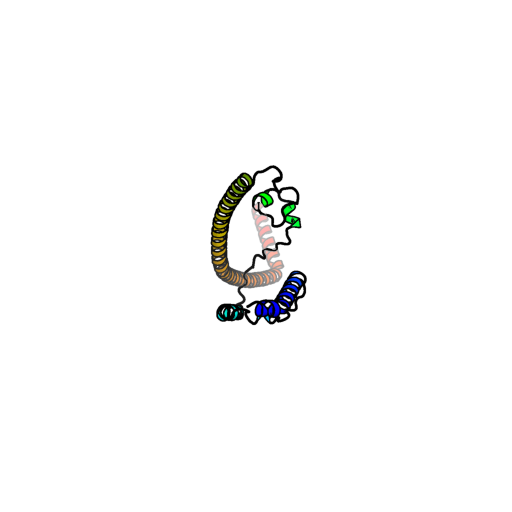 1 201 ? 24.521 21.915 -50.491 1.00 93.75 201 ILE A N 1
ATOM 1573 C CA . ILE A 1 201 ? 23.541 22.978 -50.233 1.00 93.75 201 ILE A CA 1
ATOM 1574 C C . ILE A 1 201 ? 24.031 24.335 -50.757 1.00 93.75 201 ILE A C 1
ATOM 1576 O O . ILE A 1 201 ? 23.222 25.155 -51.181 1.00 93.75 201 ILE A O 1
ATOM 1580 N N . THR A 1 202 ? 25.335 24.606 -50.677 1.00 89.75 202 THR A N 1
ATOM 1581 C CA . THR A 1 202 ? 25.920 25.902 -51.067 1.00 89.75 202 THR A CA 1
ATOM 1582 C C . THR A 1 202 ? 26.266 25.996 -52.549 1.00 89.75 202 THR A C 1
ATOM 1584 O O . THR A 1 202 ? 26.384 27.109 -53.060 1.00 89.75 202 THR A O 1
ATOM 1587 N N . LYS A 1 203 ? 26.461 24.862 -53.222 1.00 71.62 203 LYS A N 1
ATOM 1588 C CA . LYS A 1 203 ? 26.762 24.775 -54.650 1.00 71.62 203 LYS A CA 1
ATOM 1589 C C . LYS A 1 203 ? 25.486 24.623 -55.470 1.00 71.62 203 LYS A C 1
ATOM 1591 O O . LYS A 1 203 ? 25.387 25.339 -56.488 1.00 71.62 203 LYS A O 1
#

Organism: NCBI:txid1302712